Protein 5LY0 (pdb70)

Organism: Triticum turgidum subsp. durum (NCBI:txid4567)

InterPro domains:
  IPR004883 Lateral organ boundaries, LOB [PF03195] (27-124)
  IPR004883 Lateral organ boundaries, LOB [PS50891] (26-127)

Sequence (215 aa):
APCAACKFLRRKCLPGCVFAPYFPPEEPQKFANVHKVFGASNVTKLLNELPPHQREDAVSSLAYEAEARVKDPVYGCVGAISVLQRQVHRLQKELDAAHTELLRYACGPCAACKFLRRKCLPGCVFAPYFPPEEPQKFANVHKVFGASNVTKLLNELPPHQREDAVSSLAYEAEARVKDPVYGCVGAISVLQRQVHRLQKELDAAHTELLRYACG

Foldseek 3Di:
DAFLQCVVVVHDRDPPRLCPVAGHNVRNVLNVLLCVPPNPVNLSVVLVVDDPVCNNVVSVVSSQQSVQCVVPVPCGCVVVVVVVVVVVVVVVVVVVVVVVVVVVVVPD/DFLVCVVVVHDQDVPRVCRVAGHNVCNLQVVLLCVPQNPVNLSVVLVVDDVVCSNVVSVVSSQQSVQCVVPVPQGCVVVVVVVVVVVVVVVVVVVVVVVVVVVVVVD

Structure (mmCIF, N/CA/C/O backbone):
data_5LY0
#
_entry.id   5LY0
#
_cell.length_a   29.345
_cell.length_b   85.206
_cell.length_c   93.334
_cell.angle_alpha   90.00
_cell.angle_beta   90.00
_cell.angle_gamma   90.00
#
_symmetry.space_group_name_H-M   'P 21 21 21'
#
loop_
_entity.id
_entity.type
_entity.pdbx_description
1 polymer 'LOB family transfactor Ramosa2.1'
2 non-polymer 'ZINC ION'
3 water water
#
loop_
_atom_site.group_PDB
_atom_site.id
_atom_site.type_symbol
_atom_site.label_atom_id
_atom_site.label_alt_id
_atom_site.label_comp_id
_atom_site.label_asym_id
_atom_site.label_entity_id
_atom_site.label_seq_id
_atom_site.pdbx_PDB_ins_code
_atom_site.Cartn_x
_atom_site.Cartn_y
_atom_site.Cartn_z
_atom_site.occupancy
_atom_site.B_iso_or_equiv
_atom_site.auth_seq_id
_atom_site.auth_comp_id
_atom_site.auth_asym_id
_atom_site.auth_atom_id
_atom_site.pdbx_PDB_model_num
ATOM 1 N N . ALA A 1 10 ? 11.088 68.242 28.742 1.00 49.90 26 ALA A N 1
ATOM 2 C CA . ALA A 1 10 ? 11.577 66.947 28.286 1.00 47.90 26 ALA A CA 1
ATOM 3 C C . ALA A 1 10 ? 10.478 66.190 27.542 1.00 43.76 26 ALA A C 1
ATOM 4 O O . ALA A 1 10 ? 9.362 66.076 28.042 1.00 38.99 26 ALA A O 1
ATOM 10 N N . PRO A 1 11 ? 10.789 65.652 26.363 1.00 39.25 27 PRO A N 1
ATOM 11 C CA . PRO A 1 11 ? 9.771 64.906 25.621 1.00 37.28 27 PRO A CA 1
ATOM 12 C C . PRO A 1 11 ? 9.533 63.537 26.233 1.00 31.24 27 PRO A C 1
ATOM 13 O O . PRO A 1 11 ? 10.432 62.927 26.815 1.00 30.42 27 PRO A O 1
ATOM 24 N N . CYS A 1 12 ? 8.301 63.053 26.099 1.00 29.44 28 CYS A N 1
ATOM 25 C CA . CYS A 1 12 ? 7.998 61.712 26.562 1.00 26.76 28 CYS A CA 1
ATOM 26 C C . CYS A 1 12 ? 8.712 60.690 25.681 1.00 26.03 28 CYS A C 1
ATOM 27 O O . CYS A 1 12 ? 9.210 60.999 24.594 1.00 25.85 28 CYS A O 1
ATOM 34 N N . ALA A 1 13 ? 8.763 59.448 26.167 1.00 26.26 29 ALA A N 1
ATOM 35 C CA . ALA A 1 13 ? 9.499 58.409 25.455 1.00 26.96 29 ALA A CA 1
ATOM 36 C C . ALA A 1 13 ? 8.920 58.158 24.070 1.00 25.25 29 ALA A C 1
ATOM 37 O O . ALA A 1 13 ? 9.661 57.812 23.143 1.00 26.97 29 ALA A O 1
ATOM 44 N N . ALA A 1 14 ? 7.606 58.324 23.904 1.00 24.90 30 ALA A N 1
ATOM 45 C CA . ALA A 1 14 ? 6.996 58.105 22.598 1.00 22.75 30 ALA A CA 1
ATOM 46 C C . ALA A 1 14 ? 7.464 59.154 21.598 1.00 24.91 30 ALA A C 1
ATOM 47 O O . ALA A 1 14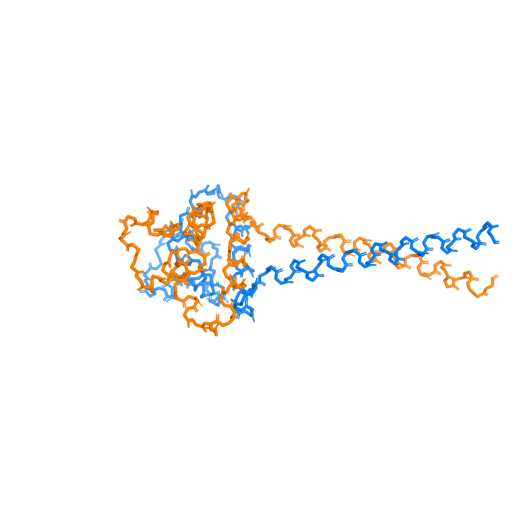 ? 7.857 58.825 20.472 1.00 25.65 30 ALA A O 1
ATOM 54 N N . CYS A 1 15 ? 7.437 60.426 21.998 1.00 24.18 31 CYS A N 1
ATOM 55 C CA . CYS A 1 15 ? 7.823 61.498 21.088 1.00 25.58 31 CYS A CA 1
ATOM 56 C C . CYS A 1 15 ? 9.320 61.476 20.805 1.00 29.22 31 CYS A C 1
ATOM 57 O O . CYS A 1 15 ? 9.749 61.774 19.683 1.00 29.56 31 CYS A O 1
ATOM 64 N N . LYS A 1 16 ? 10.136 61.134 21.804 1.00 27.37 32 LYS A N 1
ATOM 65 C CA . LYS A 1 16 ? 11.566 60.977 21.556 1.00 32.61 32 LYS A CA 1
ATOM 66 C C . LYS A 1 16 ? 11.817 59.881 20.526 1.00 30.77 32 LYS A C 1
ATOM 67 O O . LYS A 1 16 ? 12.618 60.054 19.599 1.00 34.11 32 LYS A O 1
ATOM 86 N N . PHE A 1 17 ? 11.134 58.744 20.670 1.00 31.24 33 PHE A N 1
ATOM 87 C CA . PHE A 1 17 ? 11.292 57.652 19.714 1.00 31.38 33 PHE A CA 1
ATOM 88 C C . PHE A 1 17 ? 10.822 58.071 18.326 1.00 32.02 33 PHE A C 1
ATOM 89 O O . PHE A 1 17 ? 11.524 57.865 17.329 1.00 36.98 33 PHE A O 1
ATOM 106 N N . LEU A 1 18 ? 9.628 58.656 18.242 1.00 32.81 34 LEU A N 1
ATOM 107 C CA . LEU A 1 18 ? 9.080 59.109 16.970 1.00 33.22 34 LEU A CA 1
ATOM 108 C C . LEU A 1 18 ? 9.758 60.373 16.458 1.00 33.49 34 LEU A C 1
ATOM 109 O O . LEU A 1 18 ? 9.425 60.830 15.358 1.00 38.07 34 LEU A O 1
ATOM 125 N N . ARG A 1 19 ? 10.692 60.941 17.223 1.00 33.62 35 ARG A N 1
ATOM 126 C CA . ARG A 1 19 ? 11.441 62.129 16.813 1.00 36.52 35 ARG A CA 1
ATOM 127 C C . ARG A 1 19 ? 10.507 63.284 16.460 1.00 37.29 35 ARG A C 1
ATOM 128 O O . ARG A 1 19 ? 10.691 63.970 15.454 1.00 40.20 35 ARG A O 1
ATOM 149 N N . ARG A 1 20 ? 9.498 63.505 17.298 1.00 34.93 36 ARG A N 1
ATOM 150 C CA . ARG A 1 20 ? 8.570 64.609 17.116 1.00 36.60 36 ARG A CA 1
ATOM 151 C C . ARG A 1 20 ? 8.496 65.431 18.395 1.00 34.12 36 ARG A C 1
ATOM 152 O O . ARG A 1 20 ? 8.934 65.002 19.465 1.00 31.15 36 ARG A O 1
ATOM 173 N N . LYS A 1 21 ? 7.931 66.628 18.262 1.00 33.96 37 LYS A N 1
ATOM 174 C CA . LYS A 1 21 ? 7.820 67.545 19.389 1.00 33.56 37 LYS A CA 1
ATOM 175 C C . LYS A 1 21 ? 6.723 67.078 20.338 1.00 32.00 37 LYS A C 1
ATOM 176 O O . LYS A 1 21 ? 5.580 66.863 19.923 1.00 32.48 37 LYS A O 1
ATOM 195 N N . CYS A 1 22 ? 7.068 66.924 21.615 1.00 30.03 38 CYS A N 1
ATOM 196 C CA . CYS A 1 22 ? 6.103 66.521 22.639 1.00 30.35 38 CYS A CA 1
ATOM 197 C C . CYS A 1 22 ? 5.393 67.779 23.123 1.00 29.78 38 CYS A C 1
ATOM 198 O O . CYS A 1 22 ? 5.945 68.560 23.902 1.00 33.60 38 CYS A O 1
ATOM 205 N N . LEU A 1 23 ? 4.164 67.976 22.659 1.00 31.73 39 LEU A N 1
ATOM 206 C CA . LEU A 1 23 ? 3.420 69.193 22.925 1.00 30.85 39 LEU A CA 1
ATOM 207 C C . LEU A 1 23 ? 2.470 69.010 24.098 1.00 31.21 39 LEU A C 1
ATOM 208 O O . LEU A 1 23 ? 2.110 67.884 24.455 1.00 29.96 39 LEU A O 1
ATOM 224 N N . PRO A 1 24 ? 2.051 70.105 24.729 1.00 33.39 40 PRO A N 1
ATOM 225 C CA . PRO A 1 24 ? 0.993 70.014 25.741 1.00 33.37 40 PRO A CA 1
ATOM 226 C C . PRO A 1 24 ? -0.209 69.245 25.211 1.00 34.14 40 PRO A C 1
ATOM 227 O O . PRO A 1 24 ? -0.686 69.489 24.099 1.00 33.48 40 PRO A O 1
ATOM 238 N N . GLY A 1 25 ? -0.693 68.301 26.012 1.00 34.28 41 GLY A N 1
ATOM 239 C CA . GLY A 1 25 ? -1.790 67.451 25.607 1.00 34.39 41 GLY A CA 1
ATOM 240 C C . GLY A 1 25 ? -1.385 66.177 24.899 1.00 33.46 41 GLY A C 1
ATOM 241 O O . GLY A 1 25 ? -2.267 65.419 24.475 1.00 33.89 41 GLY A O 1
ATOM 245 N N . CYS A 1 26 ? -0.086 65.919 24.748 1.00 32.03 42 CYS A N 1
ATOM 246 C CA . CYS A 1 26 ? 0.377 64.675 24.147 1.00 30.05 42 CYS A CA 1
ATOM 247 C C . CYS A 1 26 ? -0.341 63.482 24.765 1.00 29.15 42 CYS A C 1
ATOM 248 O O . CYS A 1 26 ? -0.407 63.347 25.989 1.00 29.27 42 CYS A O 1
ATOM 255 N N . VAL A 1 27 ? -0.880 62.612 23.905 1.00 30.34 43 VAL A N 1
ATOM 256 C CA . VAL A 1 27 ? -1.659 61.477 24.392 1.00 33.37 43 VAL A CA 1
ATOM 257 C C . VAL A 1 27 ? -0.780 60.417 25.042 1.00 29.27 43 VAL A C 1
ATOM 258 O O . VAL A 1 27 ? -1.273 59.630 25.857 1.00 29.75 43 VAL A O 1
ATOM 271 N N . PHE A 1 28 ? 0.509 60.368 24.703 1.00 27.86 44 PHE A N 1
ATOM 272 C CA . PHE A 1 28 ? 1.404 59.363 25.265 1.00 25.88 44 PHE A CA 1
ATOM 273 C C . PHE A 1 28 ? 2.061 59.807 26.562 1.00 26.46 44 PHE A C 1
ATOM 274 O O . PHE A 1 28 ? 2.409 58.958 27.392 1.00 27.25 44 PHE A O 1
ATOM 291 N N . ALA A 1 29 ? 2.239 61.113 26.752 1.00 27.56 45 ALA A N 1
ATOM 292 C CA . ALA A 1 29 ? 3.120 61.595 27.812 1.00 26.67 45 ALA A CA 1
ATOM 293 C C . ALA A 1 29 ? 2.744 61.095 29.201 1.00 27.62 45 ALA A C 1
ATOM 294 O O . ALA A 1 29 ? 3.661 60.755 29.969 1.00 27.42 45 ALA A O 1
ATOM 301 N N . PRO A 1 30 ? 1.470 61.024 29.595 1.00 27.72 46 PRO A N 1
ATOM 302 C CA . PRO A 1 30 ? 1.162 60.573 30.963 1.00 30.16 46 PRO A CA 1
ATOM 303 C C . PRO A 1 30 ? 1.564 59.137 31.242 1.00 30.80 46 PRO A C 1
ATOM 304 O O . PRO A 1 30 ? 1.631 58.747 32.414 1.00 34.40 46 PRO A O 1
ATOM 315 N N . TYR A 1 31 ? 1.839 58.338 30.210 1.00 28.21 47 TYR A N 1
ATOM 316 C CA . TYR A 1 31 ? 1.980 56.898 30.364 1.00 27.73 47 TYR A CA 1
ATOM 317 C C . TYR A 1 31 ? 3.309 56.346 29.873 1.00 26.76 47 TYR A C 1
ATOM 318 O O . TYR A 1 31 ? 3.635 55.198 30.197 1.00 28.20 47 TYR A O 1
ATOM 336 N N . PHE A 1 32 ? 4.084 57.117 29.116 1.00 27.38 48 PHE A N 1
ATOM 337 C CA . PHE A 1 32 ? 5.374 56.675 28.588 1.00 25.60 48 PHE A CA 1
ATOM 338 C C . PHE A 1 32 ? 6.427 57.689 29.016 1.00 27.99 48 PHE A C 1
ATOM 339 O O . PHE A 1 32 ? 6.856 58.533 28.217 1.00 26.56 48 PHE A O 1
ATOM 356 N N . PRO A 1 33 ? 6.861 57.643 30.273 1.00 29.97 49 PRO A N 1
ATOM 357 C CA . PRO A 1 33 ? 7.814 58.642 30.762 1.00 33.52 49 PRO A CA 1
ATOM 358 C C . PRO A 1 33 ? 9.162 58.489 30.081 1.00 32.03 49 PRO A C 1
ATOM 359 O O . PRO A 1 33 ? 9.501 57.399 29.591 1.00 31.30 49 PRO A O 1
ATOM 370 N N . PRO A 1 34 ? 9.968 59.555 30.030 1.00 32.68 50 PRO A N 1
ATOM 371 C CA . PRO A 1 34 ? 11.269 59.452 29.345 1.00 31.50 50 PRO A CA 1
ATOM 372 C C . PRO A 1 34 ? 12.193 58.410 29.949 1.00 32.86 50 PRO A C 1
ATOM 373 O O . PRO A 1 34 ? 13.068 57.889 29.245 1.00 33.70 50 PRO A O 1
ATOM 384 N N . GLU A 1 35 ? 12.029 58.090 31.234 1.00 35.42 51 GLU A N 1
ATOM 385 C CA . GLU A 1 35 ? 12.928 57.160 31.907 1.00 39.58 51 GLU A CA 1
ATOM 386 C C . GLU A 1 35 ? 12.717 55.711 31.487 1.00 34.27 51 GLU A C 1
ATOM 387 O O . GLU A 1 35 ? 13.496 54.848 31.906 1.00 36.48 51 GLU A O 1
ATOM 399 N N . GLU A 1 36 ? 11.698 55.421 30.682 1.00 30.43 52 GLU A N 1
ATOM 400 C CA . GLU A 1 36 ? 11.358 54.050 30.294 1.00 31.44 52 GLU A CA 1
ATOM 401 C C . GLU A 1 36 ? 11.247 53.953 28.776 1.00 26.70 52 GLU A C 1
ATOM 402 O O . GLU A 1 36 ? 10.197 53.595 28.234 1.00 29.96 52 GLU A O 1
ATOM 414 N N . PRO A 1 37 ? 12.329 54.259 28.054 1.00 29.26 53 PRO A N 1
ATOM 415 C CA . PRO A 1 37 ? 12.241 54.251 26.584 1.00 27.19 53 PRO A CA 1
ATOM 416 C C . PRO A 1 37 ? 11.956 52.880 25.998 1.00 26.87 53 PRO A C 1
ATOM 417 O O . PRO A 1 37 ? 11.233 52.781 24.999 1.00 27.73 53 PRO A O 1
ATOM 428 N N . GLN A 1 38 ? 12.507 51.813 26.584 1.00 27.41 54 GLN A N 1
ATOM 429 C CA . GLN A 1 38 ? 12.297 50.482 26.024 1.00 29.21 54 GLN A CA 1
ATOM 430 C C . GLN A 1 38 ? 10.831 50.079 26.086 1.00 26.43 54 GLN A C 1
ATOM 431 O O . GLN A 1 38 ? 10.361 49.320 25.231 1.00 25.95 54 GLN A O 1
ATOM 445 N N . LYS A 1 39 ? 10.096 50.569 27.086 1.00 27.42 55 LYS A N 1
ATOM 446 C CA . LYS A 1 39 ? 8.672 50.267 27.166 1.00 30.35 55 LYS A CA 1
ATOM 447 C C . LYS A 1 39 ? 7.950 50.709 25.899 1.00 27.67 55 LYS A C 1
ATOM 448 O O . LYS A 1 39 ? 7.166 49.948 25.320 1.00 27.50 55 LYS A O 1
ATOM 467 N N . PHE A 1 40 ? 8.201 51.940 25.448 1.00 26.15 56 PHE A N 1
ATOM 468 C CA . PHE A 1 40 ? 7.550 52.389 24.224 1.00 25.07 56 PHE A CA 1
ATOM 469 C C . PHE A 1 40 ? 8.097 51.656 23.006 1.00 24.61 56 PHE A C 1
ATOM 470 O O . PHE A 1 40 ? 7.333 51.282 22.108 1.00 23.53 56 PHE A O 1
ATOM 487 N N . ALA A 1 41 ? 9.417 51.463 22.942 1.00 23.75 57 ALA A N 1
ATOM 488 C CA . ALA A 1 41 ? 10.004 50.762 21.804 1.00 25.05 57 ALA A CA 1
ATOM 489 C C . ALA A 1 41 ? 9.349 49.401 21.599 1.00 24.34 57 ALA A C 1
ATOM 490 O O . ALA A 1 41 ? 9.043 49.014 20.465 1.00 24.56 57 ALA A O 1
ATOM 497 N N . ASN A 1 42 ? 9.117 48.662 22.686 1.00 23.63 58 ASN A N 1
ATOM 498 C CA . ASN A 1 42 ? 8.492 47.347 22.570 1.00 23.21 58 ASN A CA 1
ATOM 499 C C . ASN A 1 42 ? 7.047 47.467 22.106 1.00 23.64 58 ASN A C 1
ATOM 500 O O . ASN A 1 42 ? 6.609 46.742 21.207 1.00 22.87 58 ASN A O 1
ATOM 511 N N . VAL A 1 43 ? 6.284 48.368 22.726 1.00 22.78 59 VAL A N 1
ATOM 512 C CA . VAL A 1 43 ? 4.880 48.527 22.362 1.00 24.54 59 VAL A CA 1
ATOM 513 C C . VAL A 1 43 ? 4.760 48.979 20.913 1.00 23.41 59 VAL A C 1
ATOM 514 O O . VAL A 1 43 ? 3.868 48.538 20.178 1.00 22.76 59 VAL A O 1
ATOM 527 N N . HIS A 1 44 ? 5.660 49.862 20.477 1.00 22.85 60 HIS A N 1
ATOM 528 C CA . HIS A 1 44 ? 5.642 50.317 19.091 1.00 24.75 60 HIS A CA 1
ATOM 529 C C . HIS A 1 44 ? 5.918 49.166 18.131 1.00 23.37 60 HIS A C 1
ATOM 530 O O . HIS A 1 44 ? 5.255 49.037 17.096 1.00 24.29 60 HIS A O 1
ATOM 544 N N . LYS A 1 45 ? 6.887 48.311 18.466 1.00 22.98 61 LYS A N 1
ATOM 545 C CA . LYS A 1 45 ? 7.238 47.196 17.590 1.00 25.51 61 LYS A CA 1
ATOM 546 C C . LYS A 1 45 ? 6.083 46.213 17.447 1.00 24.29 61 LYS A C 1
ATOM 547 O O . LYS A 1 45 ? 5.810 45.719 16.347 1.00 26.91 61 LYS A O 1
ATOM 5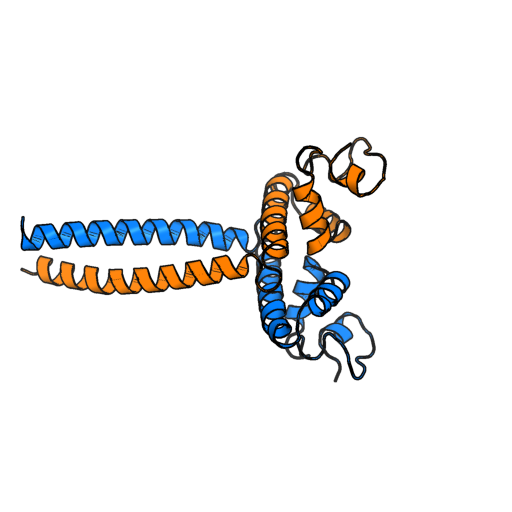66 N N . VAL A 1 46 ? 5.396 45.913 18.544 1.00 24.94 62 VAL A N 1
ATOM 567 C CA . VAL A 1 46 ? 4.391 44.853 18.551 1.00 23.46 62 VAL A CA 1
ATOM 568 C C . VAL A 1 46 ? 3.028 45.372 18.105 1.00 29.19 62 VAL A C 1
ATOM 569 O O . VAL A 1 46 ? 2.378 44.779 17.240 1.00 31.63 62 VAL A O 1
ATOM 582 N N . PHE A 1 47 ? 2.569 46.478 18.688 1.00 25.61 63 PHE A N 1
ATOM 583 C CA . PHE A 1 47 ? 1.232 46.999 18.430 1.00 28.34 63 PHE A CA 1
ATOM 584 C C . PHE A 1 47 ? 1.222 48.188 17.479 1.00 28.47 63 PHE A C 1
ATOM 585 O O . PHE A 1 47 ? 0.287 48.329 16.685 1.00 32.47 63 PHE A O 1
ATOM 602 N N . GLY A 1 48 ? 2.233 49.050 17.543 1.00 31.07 64 GLY A N 1
ATOM 603 C CA . GLY A 1 48 ? 2.274 50.231 16.703 1.00 32.21 64 GLY A CA 1
ATOM 604 C C . GLY A 1 48 ? 1.665 51.443 17.380 1.00 32.47 64 GLY A C 1
ATOM 605 O O . GLY A 1 48 ? 0.672 51.328 18.105 1.00 30.38 64 GLY A O 1
ATOM 609 N N . ALA A 1 49 ? 2.250 52.619 17.139 1.00 34.36 65 ALA A N 1
ATOM 610 C CA . ALA A 1 49 ? 1.794 53.828 17.819 1.00 34.80 65 ALA A CA 1
ATOM 611 C C . ALA A 1 49 ? 0.343 54.147 17.479 1.00 33.36 65 ALA A C 1
ATOM 612 O O . ALA A 1 49 ? -0.428 54.571 18.349 1.00 35.36 65 ALA A O 1
ATOM 619 N N . SER A 1 50 ? -0.049 53.951 16.219 1.00 34.92 66 SER A N 1
ATOM 620 C CA . SER A 1 50 ? -1.408 54.290 15.808 1.00 38.48 66 SER A CA 1
ATOM 621 C C . SER A 1 50 ? -2.435 53.438 16.543 1.00 36.39 66 SER A C 1
ATOM 622 O O . SER A 1 50 ? -3.478 53.945 16.975 1.00 36.88 66 SER A O 1
ATOM 630 N N . ASN A 1 51 ? -2.160 52.140 16.695 1.00 35.06 67 ASN A N 1
ATOM 631 C CA . ASN A 1 51 ? -3.089 51.269 17.407 1.00 36.19 67 ASN A CA 1
ATOM 632 C C . ASN A 1 51 ? -3.187 51.648 18.879 1.00 33.10 67 ASN A C 1
ATOM 633 O O . ASN A 1 51 ? -4.271 51.588 19.471 1.00 34.67 67 ASN A O 1
ATOM 644 N N . VAL A 1 52 ? -2.068 52.040 19.488 1.00 31.15 68 VAL A N 1
ATOM 645 C CA . VAL A 1 52 ? -2.091 52.428 20.894 1.00 29.39 68 VAL A CA 1
ATOM 646 C C . VAL A 1 52 ? -2.811 53.758 21.068 1.00 30.43 68 VAL A C 1
ATOM 647 O O . VAL A 1 52 ? -3.562 53.952 22.033 1.00 29.49 68 VAL A O 1
ATOM 660 N N . THR A 1 53 ? -2.593 54.698 20.148 1.00 30.15 69 THR A N 1
ATOM 661 C CA . THR A 1 53 ? -3.308 55.966 20.211 1.00 36.94 69 THR A CA 1
ATOM 662 C C . THR A 1 53 ? -4.812 55.733 20.213 1.00 36.29 69 THR A C 1
ATOM 663 O O . THR A 1 53 ? -5.544 56.330 21.010 1.00 38.58 69 THR A O 1
ATOM 674 N N . LYS A 1 54 ? -5.293 54.856 19.328 1.00 39.37 70 LYS A N 1
ATOM 675 C CA . LYS A 1 54 ? -6.733 54.661 19.209 1.00 43.31 70 LYS A CA 1
ATOM 676 C C . LYS A 1 54 ? -7.289 53.874 20.392 1.00 40.39 70 LYS A C 1
ATOM 677 O O . LYS A 1 54 ? -8.366 54.198 20.903 1.00 42.82 70 LYS A O 1
ATOM 696 N N . LEU A 1 55 ? -6.578 52.836 20.842 1.00 42.96 71 LEU A N 1
ATOM 697 C CA . LEU A 1 55 ? -7.038 52.100 22.017 1.00 45.29 71 LEU A CA 1
ATOM 698 C C . LEU A 1 55 ? -7.118 53.013 23.233 1.00 42.00 71 LEU A C 1
ATOM 699 O O . LEU A 1 55 ? -8.098 52.970 23.987 1.00 43.59 71 LEU A O 1
ATOM 715 N N . LEU A 1 56 ? -6.103 53.855 23.439 1.00 37.64 72 LEU A N 1
ATOM 716 C CA . LEU A 1 56 ? -6.136 54.773 24.572 1.00 36.15 72 LEU A CA 1
ATOM 717 C C . LEU A 1 56 ? -7.350 55.689 24.518 1.00 40.60 72 LEU A C 1
ATOM 718 O O . LEU A 1 56 ? -7.865 56.098 25.564 1.00 41.58 72 LEU A O 1
ATOM 734 N N . ASN A 1 57 ? -7.824 56.021 23.319 1.00 42.03 73 ASN A N 1
ATOM 735 C CA . ASN A 1 57 ? -9.009 56.856 23.179 1.00 49.27 73 ASN A CA 1
ATOM 736 C C . ASN A 1 57 ? -10.301 56.048 23.178 1.00 50.91 73 ASN A C 1
ATOM 737 O O . ASN A 1 57 ? -11.381 56.636 23.301 1.00 53.40 73 ASN A O 1
ATOM 748 N N . GLU A 1 58 ? -10.218 54.722 23.038 1.00 49.04 74 GLU A N 1
ATOM 749 C CA . GLU A 1 58 ? -11.355 53.854 23.324 1.00 56.23 74 GLU A CA 1
ATOM 750 C C . GLU A 1 58 ? -11.626 53.730 24.816 1.00 47.24 74 GLU A C 1
ATOM 751 O O . GLU A 1 58 ? -12.700 53.246 25.193 1.00 48.08 74 GLU A O 1
ATOM 763 N N . LEU A 1 59 ? -10.685 54.148 25.668 1.00 42.47 75 LEU A N 1
ATOM 764 C CA . LEU A 1 59 ? -10.761 53.875 27.090 1.00 40.58 75 LEU A CA 1
ATOM 765 C C . LEU A 1 59 ? -11.007 55.149 27.889 1.00 40.12 75 LEU A C 1
ATOM 766 O O . LEU A 1 59 ? -10.608 56.241 27.473 1.00 41.00 75 LEU A O 1
ATOM 782 N N . PRO A 1 60 ? -11.649 55.038 29.055 1.00 41.80 76 PRO A N 1
ATOM 783 C CA . PRO A 1 60 ? -11.752 56.193 29.936 1.00 41.22 76 PRO A CA 1
ATOM 784 C C . PRO A 1 60 ? -10.407 56.499 30.569 1.00 37.01 76 PRO A C 1
ATOM 785 O O . PRO A 1 60 ? -9.553 55.606 30.703 1.00 33.25 76 PRO A O 1
ATOM 796 N N . PRO A 1 61 ? -10.167 57.749 30.969 1.00 39.71 77 PRO A N 1
ATOM 797 C CA . PRO A 1 61 ? -8.864 58.089 31.567 1.00 36.26 77 PRO A CA 1
ATOM 798 C C . PRO A 1 61 ? -8.412 57.145 32.672 1.00 35.62 77 PRO A C 1
ATOM 799 O O . PRO A 1 61 ? -7.225 56.803 32.731 1.00 34.71 77 PRO A O 1
ATOM 810 N N . HIS A 1 62 ? -9.320 56.705 33.545 1.00 37.96 78 HIS A N 1
ATOM 811 C CA . HIS A 1 62 ? -8.911 55.950 34.725 1.00 38.01 78 HIS A CA 1
ATOM 812 C C . HIS A 1 62 ? -8.498 54.515 34.414 1.00 34.88 78 HIS A C 1
ATOM 813 O O . HIS A 1 62 ? -8.082 53.805 35.336 1.00 37.53 78 HIS A O 1
ATOM 827 N N . GLN A 1 63 ? -8.588 54.072 33.159 1.00 35.50 79 GLN A N 1
ATOM 828 C CA . GLN A 1 63 ? -8.121 52.748 32.768 1.00 32.21 79 GLN A CA 1
ATOM 829 C C . GLN A 1 63 ? -6.895 52.779 31.867 1.00 30.03 79 GLN A C 1
ATOM 830 O O . GLN A 1 63 ? -6.352 51.713 31.552 1.00 28.07 79 GLN A O 1
ATOM 844 N N . ARG A 1 64 ? -6.442 53.963 31.451 1.00 30.68 80 ARG A N 1
ATOM 845 C CA . ARG A 1 64 ? -5.356 54.039 30.480 1.00 32.55 80 ARG A CA 1
ATOM 846 C C . ARG A 1 64 ? -4.034 53.570 31.076 1.00 28.28 80 ARG A C 1
ATOM 847 O O . ARG A 1 64 ? -3.242 52.906 30.397 1.00 28.92 80 ARG A O 1
ATOM 868 N N . GLU A 1 65 ? -3.776 53.901 32.343 1.00 31.13 81 GLU A N 1
ATOM 869 C CA . GLU A 1 65 ? -2.539 53.459 32.977 1.00 30.15 81 GLU A CA 1
ATOM 870 C C . GLU A 1 65 ? -2.465 51.937 33.032 1.00 29.51 81 GLU A C 1
ATOM 871 O O . GLU A 1 65 ? -1.422 51.347 32.727 1.00 27.59 81 GLU A O 1
ATOM 883 N N . ASP A 1 66 ? -3.565 51.281 33.413 1.00 30.76 82 ASP A N 1
ATOM 884 C CA . ASP A 1 66 ? -3.580 49.821 33.440 1.00 32.79 82 ASP A CA 1
ATOM 885 C C . ASP A 1 66 ? -3.455 49.240 32.037 1.00 29.14 82 ASP A C 1
ATOM 886 O O . ASP A 1 66 ? -2.793 48.215 31.840 1.00 28.78 82 ASP A O 1
ATOM 895 N N . ALA A 1 67 ? -4.085 49.879 31.048 1.00 27.83 83 ALA A N 1
ATOM 896 C CA . ALA A 1 67 ? -3.988 49.389 29.677 1.00 26.93 83 ALA A CA 1
ATOM 897 C C . ALA A 1 67 ? -2.551 49.432 29.177 1.00 24.86 83 ALA A C 1
ATOM 898 O O . ALA A 1 67 ? -2.070 48.474 28.560 1.00 25.73 83 ALA A O 1
ATOM 905 N N . VAL A 1 68 ? -1.846 50.534 29.436 1.00 26.09 84 VAL A N 1
ATOM 906 C CA . VAL A 1 68 ? -0.456 50.644 28.999 1.00 24.67 84 VAL A CA 1
ATOM 907 C C . VAL A 1 68 ? 0.409 49.616 29.717 1.00 24.94 84 VAL A C 1
ATOM 908 O O . VAL A 1 68 ? 1.278 48.980 29.108 1.00 24.14 84 VAL A O 1
ATOM 921 N N . SER A 1 69 ? 0.190 49.440 31.023 1.00 27.37 85 SER A N 1
ATOM 922 C CA . SER A 1 69 ? 0.921 48.417 31.764 1.00 28.47 85 SER A CA 1
ATOM 923 C C . SER A 1 69 ? 0.740 47.047 31.126 1.00 26.16 85 SER A C 1
ATOM 924 O O . SER A 1 69 ? 1.704 46.285 30.986 1.00 27.20 85 SER A O 1
ATOM 932 N N . SER A 1 70 ? -0.490 46.720 30.725 1.00 25.98 86 SER A N 1
ATOM 933 C CA . SER A 1 70 ? -0.752 45.425 30.108 1.00 25.98 86 SER A CA 1
ATOM 934 C C . SER A 1 70 ? -0.107 45.333 28.731 1.00 24.18 86 SER A C 1
ATOM 935 O O . SER A 1 70 ? 0.525 44.324 28.396 1.00 24.61 86 SER A O 1
ATOM 943 N N . LEU A 1 71 ? -0.258 46.378 27.912 1.00 23.00 87 LEU A N 1
ATOM 944 C CA . LEU A 1 71 ? 0.395 46.394 26.606 1.00 23.39 87 LEU A CA 1
ATOM 945 C C . LEU A 1 71 ? 1.902 46.238 26.743 1.00 22.03 87 LEU A C 1
ATOM 946 O O . LEU A 1 71 ? 2.533 45.512 25.964 1.00 24.23 87 LEU A O 1
ATOM 962 N N . ALA A 1 72 ? 2.501 46.915 27.723 1.00 20.78 88 ALA A N 1
ATOM 963 C CA . ALA A 1 72 ? 3.947 46.845 27.892 1.00 23.45 88 ALA A CA 1
ATOM 964 C C . ALA A 1 72 ? 4.381 45.431 28.251 1.00 21.55 88 ALA A C 1
ATOM 965 O O . ALA A 1 72 ? 5.350 44.903 27.693 1.00 21.70 88 ALA A O 1
ATOM 972 N N . TYR A 1 73 ? 3.675 44.800 29.192 1.00 23.44 89 TYR A N 1
ATOM 973 C CA . TYR A 1 73 ? 4.004 43.427 29.549 1.00 24.76 89 TYR A CA 1
ATOM 974 C C . TYR A 1 73 ? 3.856 42.508 28.347 1.00 23.94 89 TYR A C 1
ATOM 975 O O . TYR A 1 73 ? 4.712 41.650 28.098 1.00 23.90 89 TYR A O 1
ATOM 993 N N . GLU A 1 74 ? 2.775 42.679 27.584 1.00 22.87 90 GLU A N 1
ATOM 994 C CA . GLU A 1 74 ? 2.524 41.816 26.437 1.00 24.12 90 GLU A CA 1
ATOM 995 C C . GLU A 1 74 ? 3.582 42.014 25.358 1.00 21.72 90 GLU A C 1
ATOM 996 O O . GLU A 1 74 ? 4.035 41.045 24.737 1.00 23.44 90 GLU A O 1
ATOM 1008 N N . ALA A 1 75 ? 3.992 43.263 25.123 1.00 21.54 91 ALA A N 1
ATOM 1009 C CA . ALA A 1 75 ? 5.004 43.535 24.110 1.00 21.79 91 ALA A CA 1
ATOM 1010 C C . ALA A 1 75 ? 6.373 43.022 24.539 1.00 22.58 91 ALA A C 1
ATOM 1011 O O . ALA A 1 75 ? 7.109 42.447 23.727 1.00 22.82 91 ALA A O 1
ATOM 1018 N N . GLU A 1 76 ? 6.739 43.225 25.807 1.00 23.62 92 GLU A N 1
ATOM 1019 C CA . GLU A 1 76 ? 8.017 42.712 26.292 1.00 25.07 92 GLU A CA 1
ATOM 1020 C C . GLU A 1 76 ? 8.058 41.192 26.208 1.00 24.91 92 GLU A C 1
ATOM 1021 O O . GLU A 1 76 ? 9.097 40.607 25.885 1.00 25.79 92 GLU A O 1
ATOM 1033 N N . ALA A 1 77 ? 6.932 40.534 26.496 1.00 23.71 93 ALA A N 1
ATOM 1034 C CA . ALA A 1 77 ? 6.877 39.081 26.387 1.00 25.27 93 ALA A CA 1
ATOM 1035 C C . ALA A 1 77 ? 7.097 38.620 24.952 1.00 26.57 93 ALA A C 1
ATOM 1036 O O . ALA A 1 77 ? 7.693 37.559 24.723 1.00 27.05 93 ALA A O 1
ATOM 1043 N N . ARG A 1 78 ? 6.621 39.393 23.974 1.00 24.63 94 ARG A N 1
ATOM 1044 C CA . ARG A 1 78 ? 6.775 39.002 22.578 1.00 28.31 94 ARG A CA 1
ATOM 1045 C C . ARG A 1 78 ? 8.176 39.307 22.057 1.00 27.46 94 ARG A C 1
ATOM 1046 O O . ARG A 1 78 ? 8.644 38.645 21.123 1.00 30.07 94 ARG A O 1
ATOM 1067 N N . VAL A 1 79 ? 8.859 40.292 22.646 1.00 28.33 95 VAL A N 1
ATOM 1068 C CA . VAL A 1 79 ? 10.273 40.498 22.351 1.00 28.56 95 VAL A CA 1
ATOM 1069 C C . VAL A 1 79 ? 11.097 39.335 22.888 1.00 29.17 95 VAL A C 1
ATOM 1070 O O . VAL A 1 79 ? 12.032 38.860 22.232 1.00 31.24 95 VAL A O 1
ATOM 1083 N N . LYS A 1 80 ? 10.768 38.861 24.092 1.00 27.78 96 LYS A N 1
ATOM 1084 C CA . LYS A 1 80 ? 11.503 37.747 24.680 1.00 33.39 96 LYS A CA 1
ATOM 1085 C C . LYS A 1 80 ? 11.166 36.433 23.985 1.00 29.58 96 LYS A C 1
ATOM 1086 O O . LYS A 1 80 ? 12.046 35.585 23.792 1.00 33.55 96 LYS A O 1
ATOM 1105 N N . ASP A 1 81 ? 9.900 36.245 23.607 1.00 29.97 97 ASP A N 1
ATOM 1106 C CA . ASP A 1 81 ? 9.430 35.019 22.960 1.00 32.09 97 ASP A CA 1
ATOM 1107 C C . ASP A 1 81 ? 8.673 35.413 21.699 1.00 28.62 97 ASP A C 1
ATOM 1108 O O . ASP A 1 81 ? 7.442 35.561 21.719 1.00 27.30 97 ASP A O 1
ATOM 1117 N N . PRO A 1 82 ? 9.377 35.593 20.578 1.00 33.25 98 PRO A N 1
ATOM 1118 C CA . PRO A 1 82 ? 8.706 36.070 19.357 1.00 33.65 98 PRO A CA 1
ATOM 1119 C C . PRO A 1 82 ? 7.639 35.131 18.816 1.00 32.64 98 PRO A C 1
ATOM 1120 O O . PRO A 1 82 ? 6.806 35.572 18.015 1.00 33.10 98 PRO A O 1
ATOM 1131 N N . VAL A 1 83 ? 7.629 33.860 19.216 1.00 33.03 99 VAL A N 1
ATOM 1132 C CA . VAL A 1 83 ? 6.650 32.912 18.693 1.00 31.92 99 VAL A CA 1
ATOM 1133 C C . VAL A 1 83 ? 5.387 32.952 19.544 1.00 29.76 99 VAL A C 1
ATOM 1134 O O . VAL A 1 83 ? 4.298 33.248 19.041 1.00 31.66 99 VAL A O 1
ATOM 1147 N N . TYR A 1 84 ? 5.521 32.658 20.837 1.00 28.93 100 TYR A N 1
ATOM 1148 C CA . TYR A 1 84 ? 4.361 32.473 21.698 1.00 27.51 100 TYR A CA 1
ATOM 1149 C C . TYR A 1 84 ? 4.007 33.704 22.524 1.00 25.23 100 TYR A C 1
ATOM 1150 O O . TYR A 1 84 ? 2.858 33.821 22.964 1.00 27.18 100 TYR A O 1
ATOM 1168 N N . GLY A 1 85 ? 4.949 34.617 22.740 1.00 31.32 101 GLY A N 1
ATOM 1169 C CA . GLY A 1 85 ? 4.649 35.791 23.540 1.00 28.39 101 GLY A CA 1
ATOM 1170 C C . GLY A 1 85 ? 4.171 35.393 24.921 1.00 27.23 101 GLY A C 1
ATOM 1171 O O . GLY A 1 85 ? 4.641 34.416 25.515 1.00 26.59 101 GLY A O 1
ATOM 1175 N N . CYS A 1 86 ? 3.208 36.148 25.443 1.00 25.98 102 CYS A N 1
ATOM 1176 C CA . CYS A 1 86 ? 2.700 35.876 26.778 1.00 30.61 102 CYS A CA 1
ATOM 1177 C C . CYS A 1 86 ? 1.781 34.661 26.824 1.00 29.15 102 CYS A C 1
ATOM 1178 O O . CYS A 1 86 ? 1.379 34.251 27.919 1.00 31.28 102 CYS A O 1
ATOM 1186 N N . VAL A 1 87 ? 1.447 34.071 25.672 1.00 32.66 103 VAL A N 1
ATOM 1187 C CA . VAL A 1 87 ? 0.691 32.823 25.680 1.00 34.31 103 VAL A CA 1
ATOM 1188 C C . VAL A 1 87 ? 1.556 31.697 26.227 1.00 32.03 103 VAL A C 1
ATOM 1189 O O . VAL A 1 87 ? 1.042 30.733 26.809 1.00 31.78 103 VAL A O 1
ATOM 1202 N N . GLY A 1 88 ? 2.876 31.794 26.055 1.00 31.30 104 GLY A N 1
ATOM 1203 C CA . GLY A 1 88 ? 3.765 30.839 26.693 1.00 30.82 104 GLY A CA 1
ATOM 1204 C C . GLY A 1 88 ? 3.657 30.879 28.205 1.00 29.65 104 GLY A C 1
ATOM 1205 O O . GLY A 1 88 ? 3.697 29.840 28.870 1.00 29.78 104 GLY A O 1
ATOM 1209 N N . ALA A 1 89 ? 3.511 32.080 28.770 1.00 27.05 105 ALA A N 1
ATOM 1210 C CA . ALA A 1 89 ? 3.308 32.204 30.208 1.00 26.61 105 ALA A CA 1
ATOM 1211 C C . ALA A 1 89 ? 2.008 31.536 30.634 1.00 26.53 105 ALA A C 1
ATOM 1212 O O . ALA A 1 89 ? 1.961 30.847 31.660 1.00 27.28 105 ALA A O 1
ATOM 1219 N N . ILE A 1 90 ? 0.939 31.732 29.857 1.00 27.52 106 ILE A N 1
ATOM 1220 C CA . ILE A 1 90 ? -0.340 31.100 30.165 1.00 29.12 106 ILE A CA 1
ATOM 1221 C C . ILE A 1 90 ? -0.201 29.583 30.139 1.00 28.94 106 ILE A C 1
ATOM 1222 O O . ILE A 1 90 ? -0.703 28.884 31.028 1.00 30.23 106 ILE A O 1
ATOM 1238 N N . SER A 1 91 ? 0.476 29.048 29.120 1.00 30.66 107 SER A N 1
ATOM 1239 C CA . SER A 1 91 ? 0.677 27.605 29.042 1.00 32.02 107 SER A CA 1
ATOM 1240 C C . SER A 1 91 ? 1.412 27.086 30.272 1.00 29.24 107 SER A C 1
ATOM 1241 O O . SER A 1 91 ? 1.035 26.055 30.842 1.00 31.03 107 SER A O 1
ATOM 1249 N N . VAL A 1 92 ? 2.467 27.788 30.696 1.00 28.35 108 VAL A N 1
ATOM 1250 C CA . VAL A 1 92 ? 3.218 27.366 31.874 1.00 28.64 108 VAL A CA 1
ATOM 1251 C C . VAL A 1 92 ? 2.337 27.432 33.115 1.00 27.09 108 VAL A C 1
ATOM 1252 O O . VAL A 1 92 ? 2.343 26.521 33.951 1.00 28.50 108 VAL A O 1
ATOM 1265 N N . LEU A 1 93 ? 1.567 28.512 33.256 1.00 27.30 109 LEU A N 1
ATOM 1266 C CA . LEU A 1 93 ? 0.736 28.680 34.443 1.00 26.88 109 LEU A CA 1
ATOM 1267 C C . LEU A 1 93 ? -0.404 27.670 34.472 1.00 29.19 109 LEU A C 1
ATOM 1268 O O . LEU A 1 93 ? -0.786 27.189 35.546 1.00 30.08 109 LEU A O 1
ATOM 1284 N N . GLN A 1 94 ? -0.965 27.336 33.308 1.00 30.54 110 GLN A N 1
ATOM 1285 C CA . GLN A 1 94 ? -1.988 26.298 33.251 1.00 32.21 110 GLN A CA 1
ATOM 1286 C C . GLN A 1 94 ? -1.446 24.982 33.791 1.00 30.88 110 GLN A C 1
ATOM 1287 O O . GLN A 1 94 ? -2.099 24.308 34.597 1.00 33.23 110 GLN A O 1
ATOM 1301 N N . ARG A 1 95 ? -0.242 24.604 33.360 1.00 31.79 111 ARG A N 1
ATOM 1302 C CA . ARG A 1 95 ? 0.357 23.361 33.831 1.00 31.24 111 ARG A CA 1
ATOM 1303 C C . ARG A 1 95 ? 0.622 23.412 35.330 1.00 30.44 111 ARG A C 1
ATOM 1304 O O . ARG A 1 95 ? 0.385 22.431 36.045 1.00 28.71 111 ARG A O 1
ATOM 1325 N N . GLN A 1 96 ? 1.109 24.549 35.828 1.00 29.08 112 GLN A N 1
ATOM 1326 C CA . GLN A 1 96 ? 1.514 24.626 37.228 1.00 32.28 112 GLN A CA 1
ATOM 1327 C C . GLN A 1 96 ? 0.308 24.603 38.160 1.00 27.84 112 GLN A C 1
ATOM 1328 O O . GLN A 1 96 ? 0.347 23.959 39.216 1.00 28.52 112 GLN A O 1
ATOM 1342 N N . VAL A 1 97 ? -0.770 25.304 37.800 1.00 27.93 113 VAL A N 1
ATOM 1343 C CA . VAL A 1 97 ? -1.974 25.283 38.630 1.00 28.15 113 VAL A CA 1
ATOM 1344 C C . VAL A 1 97 ? -2.520 23.863 38.721 1.00 28.98 113 VAL A C 1
ATOM 1345 O O . VAL A 1 97 ? -2.843 23.368 39.807 1.00 30.25 113 VAL A O 1
ATOM 1358 N N . HIS A 1 98 ? -2.635 23.189 37.575 1.00 28.78 114 HIS A N 1
ATOM 1359 C CA . HIS A 1 98 ? -3.110 21.808 37.569 1.00 29.34 114 HIS A CA 1
ATOM 1360 C C . HIS A 1 98 ? -2.233 20.926 38.447 1.00 29.18 114 HIS A C 1
ATOM 1361 O O . HIS A 1 98 ? -2.737 20.095 39.210 1.00 28.37 114 HIS A O 1
ATOM 1375 N N . ARG A 1 99 ? -0.915 21.106 38.360 1.00 29.08 115 ARG A N 1
ATOM 1376 C CA . ARG A 1 99 ? 0.012 20.281 39.127 1.00 31.81 115 ARG A CA 1
ATOM 1377 C C . ARG A 1 99 ? -0.112 20.554 40.623 1.00 28.23 115 ARG A C 1
ATOM 1378 O O . ARG A 1 99 ? -0.158 19.621 41.434 1.00 27.51 115 ARG A O 1
ATOM 1399 N N . LE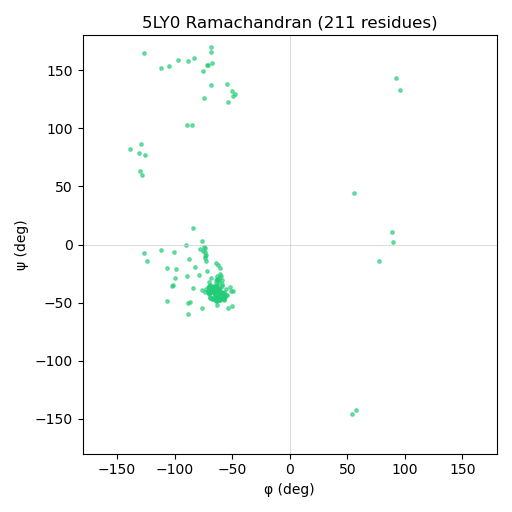U A 1 100 ? -0.156 21.830 41.010 1.00 26.68 116 LEU A N 1
ATOM 1400 C CA . LEU A 1 100 ? -0.279 22.169 42.424 1.00 28.53 116 LEU A CA 1
ATOM 1401 C C . LEU A 1 100 ? -1.602 21.672 42.996 1.00 27.87 116 LEU A C 1
ATOM 1402 O O . LEU A 1 100 ? -1.657 21.195 44.136 1.00 30.69 116 LEU A O 1
ATOM 1418 N N . GLN A 1 101 ? -2.682 21.779 42.219 1.00 30.64 117 GLN A N 1
ATOM 1419 C CA . GLN A 1 101 ? -3.979 21.298 42.685 1.00 30.48 117 GLN A CA 1
ATOM 1420 C C . GLN A 1 101 ? -3.949 19.791 42.903 1.00 30.18 117 GLN A C 1
ATOM 1421 O O . GLN A 1 101 ? -4.481 19.283 43.897 1.00 31.96 117 GLN A O 1
ATOM 1435 N N . LYS A 1 102 ? -3.331 19.061 41.975 1.00 29.89 118 LYS A N 1
ATOM 1436 C CA . LYS A 1 102 ? -3.170 17.619 42.122 1.00 30.39 118 LYS A CA 1
ATOM 1437 C C . LYS A 1 102 ? -2.362 17.288 43.370 1.00 29.40 118 LYS A C 1
ATOM 1438 O O . LYS A 1 102 ? -2.739 16.417 44.164 1.00 29.09 118 LYS A O 1
ATOM 1457 N N . GLU A 1 103 ? -1.245 17.990 43.559 1.00 29.59 119 GLU A N 1
ATOM 1458 C CA . GLU A 1 103 ? -0.389 17.760 44.716 1.00 33.38 119 GLU A CA 1
ATOM 1459 C C . GLU A 1 103 ? -1.124 18.060 46.018 1.00 30.35 119 GLU A C 1
ATOM 1460 O O . GLU A 1 103 ? -0.969 17.340 47.012 1.00 29.92 119 GLU A O 1
ATOM 1472 N N . LEU A 1 104 ? -1.931 19.123 46.030 1.00 32.04 120 LEU A N 1
ATOM 1473 C CA . LEU A 1 104 ? -2.666 19.487 47.237 1.00 33.49 120 LEU A CA 1
ATOM 1474 C C . LEU A 1 104 ? -3.763 18.475 47.543 1.00 31.83 120 LEU A C 1
ATOM 1475 O O . LEU A 1 104 ? -3.971 18.107 48.705 1.00 33.40 120 LEU A O 1
ATOM 1491 N N . ASP A 1 105 ? -4.480 18.016 46.516 1.00 34.62 121 ASP A N 1
ATOM 1492 C CA . ASP A 1 105 ? -5.491 16.986 46.729 1.00 35.51 121 ASP A CA 1
ATOM 1493 C C . ASP A 1 105 ? -4.865 15.715 47.288 1.00 33.25 121 ASP A C 1
ATOM 1494 O O . ASP A 1 105 ? -5.417 15.089 48.201 1.00 32.82 121 ASP A O 1
ATOM 1503 N N . ALA A 1 106 ? -3.708 15.318 46.754 1.00 31.86 122 ALA A N 1
ATOM 1504 C CA . ALA A 1 106 ? -3.031 14.127 47.255 1.00 32.92 122 ALA A CA 1
ATOM 1505 C C . ALA A 1 106 ? -2.601 14.309 48.705 1.00 31.28 122 ALA A C 1
ATOM 1506 O O . ALA A 1 106 ? -2.676 13.370 49.506 1.00 33.24 122 ALA A O 1
ATOM 1513 N N . ALA A 1 107 ? -2.143 15.511 49.061 1.00 32.56 123 ALA A N 1
ATOM 1514 C CA . ALA A 1 107 ? -1.726 15.765 50.436 1.00 31.98 123 ALA A CA 1
ATOM 1515 C C . ALA A 1 107 ? -2.907 15.689 51.396 1.00 33.78 123 ALA A C 1
ATOM 1516 O O . ALA A 1 107 ? -2.788 15.127 52.490 1.00 33.91 123 ALA A O 1
ATOM 1523 N N . HIS A 1 108 ? -4.055 16.248 51.007 1.00 34.01 124 HIS A N 1
ATOM 1524 C CA . HIS A 1 108 ? -5.239 16.162 51.857 1.00 36.28 124 HIS A CA 1
ATOM 1525 C C . HIS A 1 108 ? -5.692 14.716 52.019 1.00 35.37 124 HIS A C 1
ATOM 1526 O O . HIS A 1 108 ? -6.140 14.312 53.099 1.00 35.79 124 HIS A O 1
ATOM 1540 N N . THR A 1 109 ? -5.576 13.919 50.954 1.00 33.74 125 THR A N 1
ATOM 1541 C CA . THR A 1 109 ? -5.895 12.499 51.051 1.00 34.62 125 THR A CA 1
ATOM 1542 C C . THR A 1 109 ? -4.955 11.795 52.021 1.00 34.19 125 THR A C 1
ATOM 1543 O O . THR A 1 109 ? -5.389 10.975 52.837 1.00 35.40 125 THR A O 1
ATOM 1554 N N . GLU A 1 110 ? -3.658 12.101 51.942 1.00 33.64 126 GLU A N 1
ATOM 1555 C CA . GLU A 1 110 ? -2.689 11.489 52.846 1.00 36.88 126 GLU A CA 1
ATOM 1556 C C . GLU A 1 110 ? -2.947 11.907 54.289 1.00 35.46 126 GLU A C 1
ATOM 1557 O O . GLU A 1 110 ? -2.833 11.091 55.211 1.00 36.64 126 GLU A O 1
ATOM 1569 N N . LEU A 1 111 ? -3.300 13.176 54.504 1.00 35.63 127 LEU A N 1
ATOM 1570 C CA . LEU A 1 111 ? -3.589 13.643 55.857 1.00 38.23 127 LEU A CA 1
ATOM 1571 C C . LEU A 1 111 ? -4.768 12.894 56.463 1.00 39.68 127 LEU A C 1
ATOM 1572 O O . LEU A 1 111 ? -4.744 12.536 57.647 1.00 40.17 127 LEU A O 1
ATOM 1588 N N . LEU A 1 112 ? -5.815 12.652 55.672 1.00 45.49 128 LEU A N 1
ATOM 1589 C CA . LEU A 1 112 ? -6.980 11.945 56.195 1.00 51.54 128 LEU A CA 1
ATOM 1590 C C . LEU A 1 112 ? -6.628 10.518 56.592 1.00 49.80 128 LEU A C 1
ATOM 1591 O O . LEU A 1 112 ? -7.119 10.008 57.606 1.00 51.15 128 LEU A O 1
ATOM 1607 N N . ARG A 1 113 ? -5.785 9.853 55.803 1.00 44.13 129 ARG A N 1
ATOM 1608 C CA . ARG A 1 113 ? -5.382 8.496 56.145 1.00 40.24 129 ARG A CA 1
ATOM 1609 C C . ARG A 1 113 ? -4.597 8.466 57.449 1.00 41.09 129 ARG A C 1
ATOM 1610 O O . ARG A 1 113 ? -4.691 7.494 58.207 1.00 42.23 129 ARG A O 1
ATOM 1631 N N . TYR A 1 114 ? -3.823 9.516 57.732 1.00 42.61 130 TYR A N 1
ATOM 1632 C CA . TYR A 1 114 ? -3.117 9.585 59.008 1.00 44.30 130 TYR A CA 1
ATOM 1633 C C . TYR A 1 114 ? -4.095 9.675 60.172 1.00 48.20 130 TYR A C 1
ATOM 1634 O O . TYR A 1 114 ? -3.853 9.106 61.243 1.00 49.60 130 TYR A O 1
ATOM 1652 N N . ALA A 1 115 ? -5.210 10.384 59.981 1.00 47.30 131 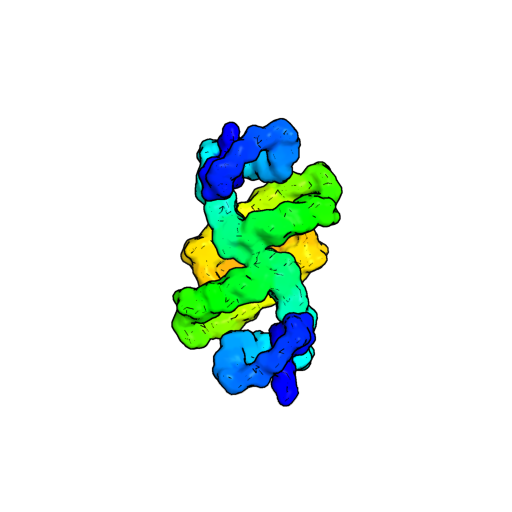ALA A N 1
ATOM 1653 C CA . ALA A 1 115 ? -6.174 10.556 61.062 1.00 49.68 131 ALA A CA 1
ATOM 1654 C C . ALA A 1 115 ? -7.131 9.373 61.160 1.00 47.30 131 ALA A C 1
ATOM 1655 O O . ALA A 1 115 ? -7.503 8.964 62.265 1.00 49.29 131 ALA A O 1
ATOM 1662 N N . CYS A 1 116 ? -7.529 8.807 60.023 1.00 47.59 132 CYS A N 1
ATOM 1663 C CA . CYS A 1 116 ? -8.536 7.754 59.979 1.00 49.03 132 CYS A CA 1
ATOM 1664 C C . CYS A 1 116 ? -7.950 6.382 59.687 1.00 55.68 132 CYS A C 1
ATOM 1665 O O . CYS A 1 116 ? -8.269 5.413 60.383 1.00 59.26 132 CYS A O 1
ATOM 1673 N N . GLY A 1 117 ? -7.102 6.268 58.670 1.00 51.87 133 GLY A N 1
ATOM 1674 C CA . GLY A 1 117 ? -6.498 4.995 58.323 1.00 53.99 133 GLY A CA 1
ATOM 1675 C C . GLY A 1 117 ? -5.196 4.744 59.059 1.00 55.25 133 GLY A C 1
ATOM 1676 O O . GLY A 1 117 ? -5.122 4.896 60.281 1.00 58.88 133 GLY A O 1
ATOM 1680 N N . PRO B 1 11 ? -9.739 32.693 -1.956 1.00 60.70 27 PRO B N 1
ATOM 1681 C CA . PRO B 1 11 ? -9.523 33.921 -1.181 1.00 59.82 27 PRO B CA 1
ATOM 1682 C C . PRO B 1 11 ? -9.410 33.666 0.316 1.00 58.13 27 PRO B C 1
ATOM 1683 O O . PRO B 1 11 ? -10.380 33.250 0.948 1.00 61.43 27 PRO B O 1
ATOM 1694 N N . CYS B 1 12 ? -8.229 33.916 0.873 1.00 53.43 28 CYS B N 1
ATOM 1695 C CA . CYS B 1 12 ? -8.026 33.749 2.301 1.00 50.11 28 CYS B CA 1
ATOM 1696 C C . CYS B 1 12 ? -8.815 34.808 3.070 1.00 47.53 28 CYS B C 1
ATOM 1697 O O . CYS B 1 12 ? -9.354 35.762 2.502 1.00 50.48 28 CYS B O 1
ATOM 1704 N N . ALA B 1 13 ? -8.880 34.628 4.391 1.00 47.64 29 ALA B N 1
ATOM 1705 C CA . ALA B 1 13 ? -9.613 35.575 5.226 1.00 48.18 29 ALA B CA 1
ATOM 1706 C C . ALA B 1 13 ? -9.025 36.976 5.120 1.00 46.91 29 ALA B C 1
ATOM 1707 O O . ALA B 1 13 ? -9.763 37.968 5.126 1.00 46.69 29 ALA B O 1
ATOM 1714 N N . ALA B 1 14 ? -7.698 37.078 5.021 1.00 44.86 30 ALA B N 1
ATOM 1715 C CA . ALA B 1 14 ? -7.055 38.388 4.971 1.00 44.90 30 ALA B CA 1
ATOM 1716 C C . ALA B 1 14 ? -7.478 39.158 3.727 1.00 47.79 30 ALA B C 1
ATOM 1717 O O . ALA B 1 14 ? -7.919 40.310 3.815 1.00 47.12 30 ALA B O 1
ATOM 1724 N N . CYS B 1 15 ? -7.353 38.533 2.554 1.00 50.50 31 CYS B N 1
ATOM 1725 C CA . CYS B 1 15 ? -7.651 39.231 1.307 1.00 54.87 31 CYS B CA 1
ATOM 1726 C C . CYS B 1 15 ? -9.137 39.553 1.191 1.00 57.25 31 CYS B C 1
ATOM 1727 O O . CYS B 1 15 ? -9.506 40.625 0.699 1.00 57.40 31 CYS B O 1
ATOM 1734 N N . LYS B 1 16 ? -10.004 38.633 1.624 1.00 59.10 32 LYS B N 1
ATOM 1735 C CA . LYS B 1 16 ? -11.424 38.951 1.743 1.00 66.39 32 LYS B CA 1
ATOM 1736 C C . LYS B 1 16 ? -11.620 40.243 2.525 1.00 62.42 32 LYS B C 1
ATOM 1737 O O . LYS B 1 16 ? -12.299 41.169 2.068 1.00 62.72 32 LYS B O 1
ATOM 1756 N N . PHE B 1 17 ? -11.024 40.316 3.716 1.00 59.37 33 PHE B N 1
ATOM 1757 C CA . PHE B 1 17 ? -11.148 41.508 4.546 1.00 59.27 33 PHE B CA 1
ATOM 1758 C C . PHE B 1 17 ? -10.480 42.711 3.890 1.00 56.62 33 PHE B C 1
ATOM 1759 O O . PHE B 1 17 ? -10.978 43.838 3.991 1.00 57.13 33 PHE B O 1
ATOM 1776 N N . LEU B 1 18 ? -9.357 42.492 3.210 1.00 56.33 34 LEU B N 1
ATOM 1777 C CA . LEU B 1 18 ? -8.530 43.578 2.696 1.00 58.60 34 LEU B CA 1
ATOM 1778 C C . LEU B 1 18 ? -8.900 44.014 1.281 1.00 63.98 34 LEU B C 1
ATOM 1779 O O . LEU B 1 18 ? -8.254 44.922 0.748 1.00 66.73 34 LEU B O 1
ATOM 1795 N N . ARG B 1 19 ? -9.899 43.390 0.657 1.00 66.74 35 ARG B N 1
ATOM 1796 C CA . ARG B 1 19 ? -10.442 43.725 -0.657 1.00 73.57 35 ARG B CA 1
ATOM 1797 C C . ARG B 1 19 ? -9.568 43.233 -1.804 1.00 73.18 35 ARG B C 1
ATOM 1798 O O . ARG B 1 19 ? -10.035 43.216 -2.943 1.00 78.69 35 ARG B O 1
ATOM 1819 N N . ARG B 1 20 ? -8.328 42.831 -1.557 1.00 67.41 36 ARG B N 1
ATOM 1820 C CA . ARG B 1 20 ? -7.409 42.515 -2.638 1.00 69.47 36 ARG B CA 1
ATOM 1821 C C . ARG B 1 20 ? -7.624 41.091 -3.143 1.00 72.66 36 ARG B C 1
ATOM 1822 O O . ARG B 1 20 ? -8.209 40.239 -2.469 1.00 68.26 36 ARG B O 1
ATOM 1843 N N . LYS B 1 21 ? -7.142 40.845 -4.358 1.00 78.31 37 LYS B N 1
ATOM 1844 C CA . LYS B 1 21 ? -7.120 39.494 -4.899 1.00 76.07 37 LYS B CA 1
ATOM 1845 C C . LYS B 1 21 ? -6.116 38.646 -4.128 1.00 69.15 37 LYS B C 1
ATOM 1846 O O . LYS B 1 21 ? -5.012 39.097 -3.809 1.00 65.50 37 LYS B O 1
ATOM 1865 N N . CYS B 1 22 ? -6.506 37.412 -3.819 1.00 69.15 38 CYS B N 1
ATOM 1866 C CA . CYS B 1 22 ? -5.639 36.484 -3.095 1.00 67.05 38 CYS B CA 1
ATOM 1867 C C . CYS B 1 22 ? -4.813 35.718 -4.120 1.00 73.35 38 CYS B C 1
ATOM 1868 O O . CYS B 1 22 ? -5.308 34.795 -4.773 1.00 74.27 38 CYS B O 1
ATOM 1875 N N . LEU B 1 23 ? -3.550 36.100 -4.258 1.00 77.42 39 LEU B N 1
ATOM 1876 C CA . LEU B 1 23 ? -2.674 35.547 -5.278 1.00 83.04 39 LEU B CA 1
ATOM 1877 C C . LEU B 1 23 ? -1.967 34.300 -4.769 1.00 78.22 39 LEU B C 1
ATOM 1878 O O . LEU B 1 23 ? -1.836 34.096 -3.558 1.00 74.22 39 LEU B O 1
ATOM 1894 N N . PRO B 1 24 ? -1.499 33.433 -5.677 1.00 77.30 40 PRO B N 1
ATOM 1895 C CA .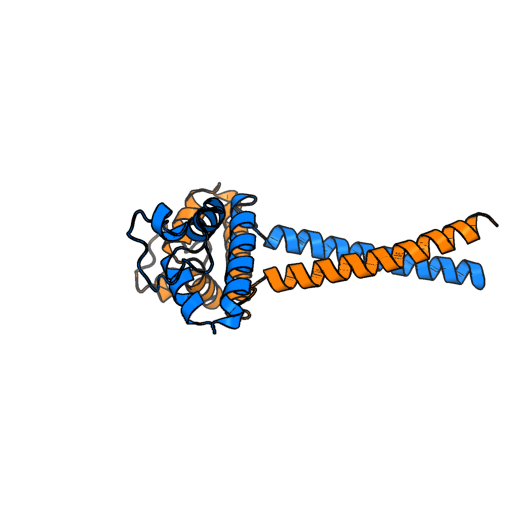 PRO B 1 24 ? -0.588 32.361 -5.258 1.00 73.83 40 PRO B CA 1
ATOM 1896 C C . PRO B 1 24 ? 0.604 32.924 -4.505 1.00 73.40 40 PRO B C 1
ATOM 1897 O O . PRO B 1 24 ? 1.339 33.766 -5.032 1.00 72.96 40 PRO B O 1
ATOM 1908 N N . GLY B 1 25 ? 0.803 32.474 -3.273 1.00 71.87 41 GLY B N 1
ATOM 1909 C CA . GLY B 1 25 ? 1.832 33.034 -2.429 1.00 72.55 41 GLY B CA 1
ATOM 1910 C C . GLY B 1 25 ? 1.396 34.212 -1.591 1.00 70.60 41 GLY B C 1
ATOM 1911 O O . GLY B 1 25 ? 2.255 34.889 -1.014 1.00 71.62 41 GLY B O 1
ATOM 1915 N N . CYS B 1 26 ? 0.095 34.495 -1.520 1.00 68.20 42 CYS B N 1
ATOM 1916 C CA . CYS B 1 26 ? -0.402 35.443 -0.533 1.00 61.84 42 CYS B CA 1
ATOM 1917 C C . CYS B 1 26 ? 0.163 35.084 0.832 1.00 58.31 42 CYS B C 1
ATOM 1918 O O . CYS B 1 26 ? 0.062 33.938 1.277 1.00 54.04 42 CYS B O 1
ATOM 1925 N N . VAL B 1 27 ? 0.770 36.071 1.493 1.00 62.86 43 VAL B N 1
ATOM 1926 C CA . VAL B 1 27 ? 1.533 35.794 2.704 1.00 66.04 43 VAL B CA 1
ATOM 1927 C C . VAL B 1 27 ? 0.656 35.472 3.904 1.00 57.66 43 VAL B C 1
ATOM 1928 O O . VAL B 1 27 ? 1.175 35.006 4.925 1.00 52.41 43 VAL B O 1
ATOM 1941 N N . PHE B 1 28 ? -0.655 35.699 3.814 1.00 57.93 44 PHE B N 1
ATOM 1942 C CA . PHE B 1 28 ? -1.571 35.347 4.892 1.00 52.01 44 PHE B CA 1
ATOM 1943 C C . PHE B 1 28 ? -2.301 34.035 4.654 1.00 49.01 44 PHE B C 1
ATOM 1944 O O . PHE B 1 28 ? -2.664 33.358 5.622 1.00 44.82 44 PHE B O 1
ATOM 1961 N N . ALA B 1 29 ? -2.521 33.664 3.395 1.00 51.94 45 ALA B N 1
ATOM 1962 C CA . ALA B 1 29 ? -3.335 32.493 3.081 1.00 51.21 45 ALA B CA 1
ATOM 1963 C C . ALA B 1 29 ? -2.928 31.237 3.838 1.00 49.12 45 ALA B C 1
ATOM 1964 O O . ALA B 1 29 ? -3.826 30.494 4.268 1.00 49.11 45 ALA B O 1
ATOM 1971 N N . PRO B 1 30 ? -1.643 30.931 4.034 1.00 49.30 46 PRO B N 1
ATOM 1972 C CA . PRO B 1 30 ? -1.297 29.708 4.776 1.00 47.69 46 PRO B CA 1
ATOM 1973 C C . PRO B 1 30 ? -1.830 29.689 6.195 1.00 45.46 46 PRO B C 1
ATOM 1974 O O . PRO B 1 30 ? -1.953 28.605 6.780 1.00 47.25 46 PRO B O 1
ATOM 1985 N N . TYR B 1 31 ? -2.165 30.849 6.763 1.00 45.60 47 TYR B N 1
ATOM 1986 C CA . TYR B 1 31 ? -2.466 30.954 8.182 1.00 41.05 47 TYR B CA 1
ATOM 1987 C C . TYR B 1 31 ? -3.807 31.600 8.494 1.00 39.25 47 TYR B C 1
ATOM 1988 O O . TYR B 1 31 ? -4.209 31.595 9.663 1.00 36.92 47 TYR B O 1
ATOM 2006 N N . PHE B 1 32 ? -4.514 32.141 7.503 1.00 40.00 48 PHE B N 1
ATOM 2007 C CA . PHE B 1 32 ? -5.791 32.822 7.717 1.00 38.56 48 PHE B CA 1
ATOM 2008 C C . PHE B 1 32 ? -6.808 32.276 6.723 1.00 44.66 48 PHE B C 1
ATOM 2009 O O . PHE B 1 32 ? -7.111 32.917 5.708 1.00 46.53 48 PHE B O 1
ATOM 2026 N N . PRO B 1 33 ? -7.364 31.091 6.993 1.00 45.17 49 PRO B N 1
ATOM 2027 C CA . PRO B 1 33 ? -8.325 30.515 6.056 1.00 48.75 49 PRO B CA 1
ATOM 2028 C C . PRO B 1 33 ? -9.632 31.279 6.079 1.00 47.46 49 PRO B C 1
ATOM 2029 O O . PRO B 1 33 ? -9.984 31.912 7.090 1.00 47.33 49 PRO B O 1
ATOM 2040 N N . PRO B 1 34 ? -10.402 31.245 4.987 1.00 46.90 50 PRO B N 1
ATOM 2041 C CA . PRO B 1 34 ? -11.636 32.045 4.937 1.00 48.45 50 PRO B CA 1
ATOM 2042 C C . PRO B 1 34 ? -12.672 31.645 5.970 1.00 49.83 50 PRO B C 1
ATOM 2043 O O . PRO B 1 34 ? -13.482 32.488 6.375 1.00 49.69 50 PRO B O 1
ATOM 2054 N N . GLU B 1 35 ? -12.672 30.389 6.417 1.00 53.03 51 GLU B N 1
ATOM 2055 C CA . GLU B 1 35 ? -13.699 29.901 7.331 1.00 58.19 51 GLU B CA 1
ATOM 2056 C C . GLU B 1 35 ? -13.499 30.391 8.757 1.00 54.83 51 GLU B C 1
ATOM 2057 O O . GLU B 1 35 ? -14.268 29.998 9.642 1.00 53.50 51 GLU B O 1
ATOM 2069 N N . GLU B 1 36 ? -12.496 31.229 9.002 1.00 55.82 52 GLU B N 1
ATOM 2070 C CA . GLU B 1 36 ? -12.225 31.778 10.330 1.00 52.28 52 GLU B CA 1
ATOM 2071 C C . GLU B 1 36 ? -12.080 33.292 10.229 1.00 46.10 52 GLU B C 1
ATOM 2072 O O . GLU B 1 36 ? -11.015 33.851 10.509 1.00 42.08 52 GLU B O 1
ATOM 2084 N N . PRO B 1 37 ? -13.148 33.993 9.830 1.00 45.87 53 PRO B N 1
ATOM 2085 C CA . PRO B 1 37 ? -13.030 35.452 9.664 1.00 44.29 53 PRO B CA 1
ATOM 2086 C C . PRO B 1 37 ? -12.614 36.156 10.940 1.00 47.96 53 PRO B C 1
ATOM 2087 O O . PRO B 1 37 ? -11.875 37.147 10.889 1.00 43.17 53 PRO B O 1
ATOM 2098 N N . GLN B 1 38 ? -13.079 35.667 12.091 1.00 56.41 54 GLN B N 1
ATOM 2099 C CA . GLN B 1 38 ? -12.748 36.306 13.359 1.00 59.92 54 GLN B CA 1
ATOM 2100 C C . GLN B 1 38 ? -11.242 36.343 13.582 1.00 54.29 54 GLN B C 1
ATOM 2101 O O . GLN B 1 38 ? -10.717 37.296 14.169 1.00 55.22 54 GLN B O 1
ATOM 2115 N N . LYS B 1 39 ? -10.530 35.312 13.121 1.00 49.08 55 LYS B N 1
ATOM 2116 C CA . LYS B 1 39 ? -9.101 35.221 13.400 1.00 41.65 55 LYS B CA 1
ATOM 2117 C C . LYS B 1 39 ? -8.353 36.416 12.821 1.00 38.47 55 LYS B C 1
ATOM 2118 O O . LYS B 1 39 ? -7.530 37.037 13.504 1.00 37.70 55 LYS B O 1
ATOM 2137 N N . PHE B 1 40 ? -8.629 36.762 11.563 1.00 38.53 56 PHE B N 1
ATOM 2138 C CA . PHE B 1 40 ? -7.905 37.871 10.952 1.00 37.74 56 PHE B CA 1
ATOM 2139 C C . PHE B 1 40 ? -8.404 39.219 11.456 1.00 34.48 56 PHE B C 1
ATOM 2140 O O . PHE B 1 40 ? -7.602 40.136 11.667 1.00 35.16 56 PHE B O 1
ATOM 2157 N N . ALA B 1 41 ? -9.719 39.368 11.640 1.00 37.06 57 ALA B N 1
ATOM 2158 C CA . ALA B 1 41 ? -10.261 40.645 12.092 1.00 36.88 57 ALA B CA 1
ATOM 2159 C C . ALA B 1 41 ? -9.632 41.066 13.414 1.00 35.16 57 ALA B C 1
ATOM 2160 O O . ALA B 1 41 ? -9.234 42.224 13.586 1.00 35.01 57 ALA B O 1
ATOM 2167 N N . ASN B 1 42 ? -9.536 40.135 14.363 1.00 34.70 58 ASN B N 1
ATOM 2168 C CA . ASN B 1 42 ? -8.951 40.458 15.661 1.00 32.94 58 ASN B CA 1
ATOM 2169 C C . ASN B 1 42 ? -7.484 40.843 15.519 1.00 32.22 58 ASN B C 1
ATOM 2170 O O . ASN B 1 42 ? -7.040 41.860 16.065 1.00 29.94 58 ASN B O 1
ATOM 2181 N N . VAL B 1 43 ? -6.716 40.040 14.783 1.00 29.37 59 VAL B N 1
ATOM 2182 C CA . VAL B 1 43 ? -5.284 40.294 14.652 1.00 30.30 59 VAL B CA 1
ATOM 2183 C C . VAL B 1 43 ? -5.040 41.640 13.982 1.00 31.35 59 VAL B C 1
ATOM 2184 O O . VAL B 1 43 ? -4.166 42.409 14.399 1.00 29.87 59 VAL B O 1
ATOM 2197 N N . HIS B 1 44 ? -5.803 41.946 12.930 1.00 35.88 60 HIS B N 1
ATOM 2198 C CA . HIS B 1 44 ? -5.637 43.225 12.247 1.00 34.32 60 HIS B CA 1
ATOM 2199 C C . HIS B 1 44 ? -5.950 44.388 13.181 1.00 34.63 60 HIS B C 1
ATOM 2200 O O . HIS B 1 44 ? -5.248 45.406 13.178 1.00 34.01 60 HIS B O 1
ATOM 2214 N N . LYS B 1 45 ? -6.998 44.250 13.993 1.00 31.36 61 LYS B N 1
ATOM 2215 C CA . LYS B 1 45 ? -7.400 45.331 14.888 1.00 33.94 61 LYS B CA 1
ATOM 2216 C C . LYS B 1 45 ? -6.361 45.573 15.977 1.00 31.01 61 LYS B C 1
ATOM 2217 O O . LYS B 1 45 ? -6.095 46.724 16.343 1.00 31.52 61 LYS B O 1
ATOM 2236 N N . VAL B 1 46 ? -5.762 44.509 16.502 1.00 28.52 62 VAL B N 1
ATOM 2237 C CA . VAL B 1 46 ? -4.869 44.620 17.653 1.00 28.56 62 VAL B CA 1
ATOM 2238 C C . VAL B 1 46 ? -3.436 44.894 17.224 1.00 27.60 62 VAL B C 1
ATOM 2239 O O . VAL B 1 46 ? -2.786 45.807 17.741 1.00 30.12 62 VAL B O 1
ATOM 2252 N N . PHE B 1 47 ? -2.917 44.103 16.287 1.00 27.01 63 PHE B N 1
ATOM 2253 C CA . PHE B 1 47 ? -1.527 44.215 15.867 1.00 27.79 63 PHE B CA 1
ATOM 2254 C C . PHE B 1 47 ? -1.355 44.964 14.555 1.00 31.20 63 PHE B C 1
ATOM 2255 O O . PHE B 1 47 ? -0.364 45.684 14.391 1.00 33.70 63 PHE B O 1
ATOM 2272 N N . GLY B 1 48 ? -2.293 44.823 13.625 1.00 34.84 64 GLY B N 1
ATOM 2273 C CA . GLY B 1 48 ? -2.180 45.469 12.332 1.00 37.64 64 GLY B CA 1
ATOM 2274 C C . GLY B 1 48 ? -1.596 44.539 11.291 1.00 37.73 64 GLY B C 1
ATOM 2275 O O . GLY B 1 48 ? -0.588 43.871 11.544 1.00 35.13 64 GLY B O 1
ATOM 2279 N N . ALA B 1 49 ? -2.219 44.490 10.111 1.00 39.28 65 ALA B N 1
ATOM 2280 C CA . ALA B 1 49 ? -1.776 43.566 9.073 1.00 39.52 65 ALA B CA 1
ATOM 2281 C C . ALA B 1 49 ? -0.302 43.765 8.745 1.00 43.48 65 ALA B C 1
ATOM 2282 O O . ALA B 1 49 ? 0.426 42.795 8.503 1.00 43.41 65 ALA B O 1
ATOM 2289 N N . SER B 1 50 ? 0.160 45.016 8.740 1.00 46.29 66 SER B N 1
ATOM 2290 C CA . SER B 1 50 ? 1.539 45.297 8.356 1.00 51.22 66 SER B CA 1
ATOM 2291 C C . SER B 1 50 ? 2.518 44.773 9.400 1.00 46.96 66 SER B C 1
ATOM 2292 O O . SER B 1 50 ? 3.536 44.159 9.056 1.00 46.85 66 SER B O 1
ATOM 2300 N N . ASN B 1 51 ? 2.233 45.010 10.684 1.00 44.11 67 ASN B N 1
ATOM 2301 C CA . ASN B 1 51 ? 3.090 44.470 11.735 1.00 45.01 67 ASN B CA 1
ATOM 2302 C C . ASN B 1 51 ? 3.148 42.950 11.664 1.00 40.18 67 ASN B C 1
ATOM 2303 O O . ASN B 1 51 ? 4.219 42.354 11.820 1.00 41.25 67 ASN B O 1
ATOM 2314 N N . VAL B 1 52 ? 2.009 42.307 11.410 1.00 36.80 68 VAL B N 1
ATOM 2315 C CA . VAL B 1 52 ? 1.967 40.847 11.388 1.00 39.23 68 VAL B CA 1
ATOM 2316 C C . VAL B 1 52 ? 2.840 40.306 10.263 1.00 38.02 68 VAL B C 1
ATOM 2317 O O . VAL B 1 52 ? 3.620 39.366 10.457 1.00 41.69 68 VAL B O 1
ATOM 2330 N N . THR B 1 53 ? 2.722 40.888 9.068 1.00 42.91 69 THR B N 1
ATOM 2331 C CA . THR B 1 53 ? 3.608 40.493 7.978 1.00 42.99 69 THR B CA 1
ATOM 2332 C C . THR B 1 53 ? 5.063 40.690 8.378 1.00 46.13 69 THR B C 1
ATOM 2333 O O . THR B 1 53 ? 5.911 39.823 8.136 1.00 44.60 69 THR B O 1
ATOM 2344 N N . LYS B 1 54 ? 5.361 41.830 8.999 1.00 43.72 70 LYS B N 1
ATOM 2345 C CA . LYS B 1 54 ? 6.714 42.119 9.456 1.00 49.58 70 LYS B CA 1
ATOM 2346 C C . LYS B 1 54 ? 7.185 41.088 10.476 1.00 44.60 70 LYS B C 1
ATOM 2347 O O . LYS B 1 54 ? 8.292 40.547 10.367 1.00 46.13 70 LYS B O 1
ATOM 2366 N N . LEU B 1 55 ? 6.350 40.797 11.476 1.00 46.66 71 LEU B N 1
ATOM 2367 C CA . LEU B 1 55 ? 6.757 39.879 12.536 1.00 47.52 71 LEU B CA 1
ATOM 2368 C C . LEU B 1 55 ? 6.871 38.444 12.034 1.00 45.61 71 LEU B C 1
ATOM 2369 O O . LEU B 1 55 ? 7.743 37.699 12.495 1.00 45.70 71 LEU B O 1
ATOM 2385 N N . LEU B 1 56 ? 6.012 38.036 11.097 1.00 43.68 72 LEU B N 1
ATOM 2386 C CA . LEU B 1 56 ? 6.106 36.683 10.557 1.00 46.03 72 LEU B CA 1
ATOM 2387 C C . LEU B 1 56 ? 7.353 36.516 9.698 1.00 46.08 72 LEU B C 1
ATOM 2388 O O . LEU B 1 56 ? 7.983 35.452 9.707 1.00 49.95 72 LEU B O 1
ATOM 2404 N N . ASN B 1 57 ? 7.725 37.554 8.945 1.00 47.75 73 ASN B N 1
ATOM 2405 C CA . ASN B 1 57 ? 8.934 37.482 8.131 1.00 50.29 73 ASN B CA 1
ATOM 2406 C C . ASN B 1 57 ? 10.179 37.309 8.990 1.00 50.94 73 ASN B C 1
ATOM 2407 O O . ASN B 1 57 ? 11.164 36.710 8.543 1.00 53.58 73 ASN B O 1
ATOM 2418 N N . GLU B 1 58 ? 10.159 37.824 10.220 1.00 49.13 74 GLU B N 1
ATOM 2419 C CA . GLU B 1 58 ? 11.316 37.730 11.102 1.00 53.15 74 GLU B CA 1
ATOM 2420 C C . GLU B 1 58 ? 11.524 36.327 11.658 1.00 47.38 74 GLU B C 1
ATOM 2421 O O . GLU B 1 58 ? 12.571 36.073 12.263 1.00 48.30 74 GLU B O 1
ATOM 2433 N N . LEU B 1 59 ? 10.565 35.411 11.463 1.00 44.48 75 LEU B N 1
ATOM 2434 C CA . LEU B 1 59 ? 10.607 34.105 12.100 1.00 43.77 75 LEU B CA 1
ATOM 2435 C C . LEU B 1 59 ? 10.998 33.009 11.114 1.00 45.56 75 LEU B C 1
ATOM 2436 O O . LEU B 1 59 ? 10.763 33.135 9.909 1.00 45.62 75 LEU B O 1
ATOM 2452 N N . PRO B 1 60 ? 11.592 31.921 11.597 1.00 48.73 76 PRO B N 1
ATOM 2453 C CA . PRO B 1 60 ? 11.724 30.720 10.771 1.00 51.27 76 PRO B CA 1
ATOM 2454 C C . PRO B 1 60 ? 10.369 30.280 10.248 1.00 47.66 76 PRO B C 1
ATOM 2455 O O . PRO B 1 60 ? 9.375 30.313 10.989 1.00 44.86 76 PRO B O 1
ATOM 2466 N N . PRO B 1 61 ? 10.278 29.873 8.980 1.00 52.70 77 PRO B N 1
ATOM 2467 C CA . PRO B 1 61 ? 8.976 29.437 8.447 1.00 49.94 77 PRO B CA 1
ATOM 2468 C C . PRO B 1 61 ? 8.264 28.388 9.291 1.00 48.60 77 PRO B C 1
ATOM 2469 O O . PRO B 1 61 ? 7.031 28.424 9.387 1.00 46.50 77 PRO B O 1
ATOM 2480 N N . HIS B 1 62 ? 8.994 27.453 9.905 1.00 48.81 78 HIS B N 1
ATOM 2481 C CA . HIS B 1 62 ? 8.340 26.375 10.640 1.00 49.24 78 HIS B CA 1
ATOM 2482 C C . HIS B 1 62 ? 7.724 26.838 11.955 1.00 43.78 78 HIS B C 1
ATOM 2483 O O . HIS B 1 62 ? 6.998 26.059 12.583 1.00 43.44 78 HIS B O 1
ATOM 2497 N N . GLN B 1 63 ? 7.985 28.073 12.385 1.00 42.95 79 GLN B N 1
ATOM 2498 C CA . GLN B 1 63 ? 7.395 28.616 13.603 1.00 40.81 79 GLN B CA 1
ATOM 2499 C C . GLN B 1 63 ? 6.211 29.538 13.338 1.00 37.82 79 GLN B C 1
ATOM 2500 O O . GLN B 1 63 ? 5.550 29.960 14.293 1.00 36.42 79 GLN B O 1
ATOM 2514 N N . ARG B 1 64 ? 5.923 29.853 12.073 1.00 38.03 80 ARG B N 1
ATOM 2515 C CA . ARG B 1 64 ? 4.927 30.876 11.774 1.00 34.64 80 ARG B CA 1
ATOM 2516 C C . ARG B 1 64 ? 3.511 30.417 12.105 1.00 35.16 80 ARG B C 1
ATOM 2517 O O . ARG B 1 64 ? 2.671 31.241 12.483 1.00 31.76 80 ARG B O 1
ATOM 2538 N N . GLU B 1 65 ? 3.223 29.121 11.976 1.00 34.77 81 GLU B N 1
ATOM 2539 C CA . GLU B 1 65 ? 1.887 28.635 12.312 1.00 35.23 81 GLU B CA 1
ATOM 2540 C C . GLU B 1 65 ? 1.594 28.838 13.794 1.00 32.63 81 GLU B C 1
ATOM 2541 O O . GLU B 1 65 ? 0.524 29.335 14.166 1.00 30.87 81 GLU B O 1
ATOM 2553 N N . ASP B 1 66 ? 2.536 28.455 14.659 1.00 33.92 82 ASP B N 1
ATOM 2554 C CA . ASP B 1 66 ? 2.348 28.659 16.091 1.00 30.84 82 ASP B CA 1
ATOM 2555 C C . ASP B 1 66 ? 2.347 30.142 16.442 1.00 29.68 82 ASP B C 1
ATOM 2556 O O . ASP B 1 66 ? 1.610 30.573 17.336 1.00 26.81 82 ASP B O 1
ATOM 2565 N N . ALA B 1 67 ? 3.165 30.938 15.752 1.00 29.18 83 ALA B N 1
ATOM 2566 C CA . ALA B 1 67 ? 3.170 32.377 15.997 1.00 29.85 83 ALA B CA 1
ATOM 2567 C C . ALA B 1 67 ? 1.807 32.988 15.697 1.00 27.50 83 ALA B C 1
ATOM 2568 O O . ALA B 1 67 ? 1.298 33.807 16.473 1.00 25.44 83 ALA B O 1
ATOM 2575 N N . VAL B 1 68 ? 1.199 32.603 14.574 1.00 30.96 84 VAL B N 1
ATOM 2576 C CA . VAL B 1 68 ? -0.118 33.126 14.222 1.00 30.21 84 VAL B CA 1
ATOM 2577 C C . VAL B 1 68 ? -1.153 32.698 15.254 1.00 29.33 84 VAL B C 1
ATOM 2578 O O . VAL B 1 68 ? -2.005 33.494 15.666 1.00 28.54 84 VAL B O 1
ATOM 2591 N N . SER B 1 69 ? -1.104 31.434 15.683 1.00 27.91 85 SER B N 1
ATOM 2592 C CA . SER B 1 69 ? -2.049 30.962 16.689 1.00 28.27 85 SER B CA 1
ATOM 2593 C C . SER B 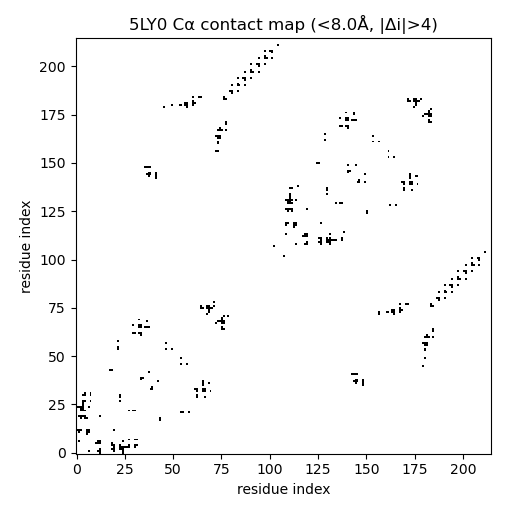1 69 ? -1.938 31.780 17.969 1.00 27.40 85 SER B C 1
ATOM 2594 O O . SER B 1 69 ? -2.954 32.133 18.580 1.00 27.29 85 SER B O 1
ATOM 2602 N N . SER B 1 70 ? -0.710 32.092 18.387 1.00 25.40 86 SER B N 1
ATOM 2603 C CA . SER B 1 70 ? -0.515 32.906 19.583 1.00 24.44 86 SER B CA 1
ATOM 2604 C C . SER B 1 70 ? -1.042 34.320 19.376 1.00 23.11 86 SER B C 1
ATOM 2605 O O . SER B 1 70 ? -1.737 34.866 20.240 1.00 22.70 86 SER B O 1
ATOM 2613 N N . LEU B 1 71 ? -0.718 34.931 18.233 1.00 22.87 87 LEU B N 1
ATOM 2614 C CA . LEU B 1 71 ? -1.242 36.260 17.933 1.00 23.61 87 LEU B CA 1
ATOM 2615 C C . LEU B 1 71 ? -2.765 36.265 17.944 1.00 24.88 87 LEU B C 1
ATOM 2616 O O . LEU B 1 71 ? -3.387 37.192 18.477 1.00 23.61 87 LEU B O 1
ATOM 2632 N N . ALA B 1 72 ? -3.384 35.238 17.357 1.00 24.69 88 ALA B N 1
ATOM 2633 C CA . ALA B 1 72 ? -4.840 35.176 17.319 1.00 26.90 88 ALA B CA 1
ATOM 2634 C C . ALA B 1 72 ? -5.417 35.070 18.723 1.00 27.39 88 ALA B C 1
ATOM 2635 O O . ALA B 1 72 ? -6.439 35.691 19.035 1.00 28.30 88 ALA B O 1
ATOM 2642 N N . TYR B 1 73 ? -4.773 34.283 19.585 1.00 26.96 89 TYR B N 1
ATOM 2643 C CA . TYR B 1 73 ? -5.221 34.168 20.968 1.00 25.83 89 TYR B CA 1
ATOM 2644 C C . TYR B 1 73 ? -5.100 35.503 21.694 1.00 24.47 89 TYR B C 1
ATOM 2645 O O . TYR B 1 73 ? -6.043 35.951 22.358 1.00 24.25 89 TYR B O 1
ATOM 2663 N N . GLU B 1 74 ? -3.938 36.154 21.582 1.00 22.76 90 GLU B N 1
ATOM 2664 C CA . GLU B 1 74 ? -3.746 37.450 22.224 1.00 23.85 90 GLU B CA 1
ATOM 2665 C C . GLU B 1 74 ? -4.736 38.480 21.698 1.00 24.35 90 GLU B C 1
ATOM 2666 O O . GLU B 1 74 ? -5.318 39.246 22.475 1.00 24.15 90 GLU B O 1
ATOM 2678 N N . ALA B 1 75 ? -4.931 38.520 20.378 1.00 25.12 91 ALA B N 1
ATOM 2679 C CA . ALA B 1 75 ? -5.820 39.514 19.788 1.00 26.89 91 ALA B CA 1
ATOM 2680 C C . ALA B 1 75 ? -7.253 39.323 20.270 1.00 27.68 91 ALA B C 1
ATOM 2681 O O . ALA B 1 75 ? -7.926 40.286 20.653 1.00 29.84 91 ALA B O 1
ATOM 2688 N N . GLU B 1 76 ? -7.738 38.079 20.253 1.00 28.99 92 GLU B N 1
ATOM 2689 C CA . GLU B 1 76 ? -9.094 37.809 20.718 1.00 32.88 92 GLU B CA 1
ATOM 2690 C C . GLU B 1 76 ? -9.271 38.243 22.167 1.00 31.00 92 GLU B C 1
ATOM 2691 O O . GLU B 1 76 ? -10.295 38.835 22.527 1.00 35.17 92 GLU B O 1
ATOM 2703 N N . ALA B 1 77 ? -8.279 37.959 23.014 1.00 29.46 93 ALA B N 1
ATOM 2704 C CA . ALA B 1 77 ? -8.348 38.387 24.406 1.00 28.59 93 ALA B CA 1
ATOM 2705 C C . ALA B 1 77 ? -8.369 39.907 24.511 1.00 28.79 93 ALA B C 1
ATOM 2706 O O . ALA B 1 77 ? -9.045 40.467 25.382 1.00 30.29 93 ALA B O 1
ATOM 2713 N N . ARG B 1 78 ? -7.642 40.593 23.624 1.00 27.50 94 ARG B N 1
ATOM 2714 C CA . ARG B 1 78 ? -7.657 42.053 23.622 1.00 29.51 94 ARG B CA 1
ATOM 2715 C C . ARG B 1 78 ? -9.020 42.594 23.217 1.00 32.30 94 ARG B C 1
ATOM 2716 O O . ARG B 1 78 ? -9.495 43.586 23.781 1.00 34.52 94 ARG B O 1
ATOM 2737 N N . VAL B 1 79 ? -9.657 41.966 22.229 1.00 32.85 95 VAL B N 1
ATOM 2738 C CA . VAL B 1 79 ? -10.960 42.437 21.774 1.00 35.05 95 VAL B CA 1
ATOM 2739 C C . VAL B 1 79 ? -11.992 42.295 22.885 1.00 34.99 95 VAL B C 1
ATOM 2740 O O . VAL B 1 79 ? -12.800 43.200 23.123 1.00 37.31 95 VAL B O 1
ATOM 2753 N N . LYS B 1 80 ? -11.970 41.167 23.596 1.00 35.86 96 LYS B N 1
ATOM 2754 C CA . LYS B 1 80 ? -12.955 40.912 24.640 1.00 44.97 96 LYS B CA 1
ATOM 2755 C C . LYS B 1 80 ? -12.601 41.573 25.968 1.00 37.40 96 LYS B C 1
ATOM 2756 O O . LYS B 1 80 ? -13.488 41.741 26.812 1.00 41.33 96 LYS B O 1
ATOM 2775 N N . ASP B 1 81 ? -11.340 41.948 26.172 1.00 35.96 97 ASP B N 1
ATOM 2776 C CA . ASP B 1 81 ? -10.914 42.684 27.365 1.00 34.82 97 ASP B CA 1
ATOM 2777 C C . ASP B 1 81 ? -9.929 43.754 26.922 1.00 32.68 97 ASP B C 1
ATOM 2778 O O . ASP B 1 81 ? -8.708 43.574 27.003 1.00 31.02 97 ASP B O 1
ATOM 2787 N N . PRO B 1 82 ? -10.429 44.895 26.441 1.00 33.68 98 PRO B N 1
ATOM 2788 C CA . PRO B 1 82 ? -9.521 45.912 25.885 1.00 33.95 98 PRO B CA 1
ATOM 2789 C C . PRO B 1 82 ? -8.492 46.433 26.873 1.00 33.37 98 PRO B C 1
ATOM 2790 O O . PRO B 1 82 ? -7.408 46.854 26.450 1.00 33.92 98 PRO B O 1
ATOM 2801 N N . VAL B 1 83 ? -8.784 46.415 28.173 1.00 31.86 99 VAL B N 1
ATOM 2802 C CA . VAL B 1 83 ? -7.849 46.972 29.146 1.00 32.42 99 VAL B CA 1
ATOM 2803 C C . VAL B 1 83 ? -6.674 46.028 29.371 1.00 32.44 99 VAL B C 1
ATOM 2804 O O . VAL B 1 83 ? -5.510 46.423 29.240 1.00 32.41 99 VAL B O 1
ATOM 2817 N N . TYR B 1 84 ? -6.956 44.770 29.717 1.00 30.52 100 TYR B N 1
ATOM 2818 C CA . TYR B 1 84 ? -5.919 43.849 30.160 1.00 31.23 100 TYR B CA 1
ATOM 2819 C C . TYR B 1 84 ? -5.552 42.785 29.139 1.00 28.11 100 TYR B C 1
ATOM 2820 O O . TYR B 1 84 ? -4.462 42.214 29.240 1.00 29.02 100 TYR B O 1
ATOM 2838 N N . GLY B 1 85 ? -6.411 42.513 28.163 1.00 29.38 101 GLY B N 1
ATOM 2839 C CA . GLY B 1 85 ? -6.115 41.429 27.255 1.00 29.15 101 GLY B CA 1
ATOM 2840 C C . GLY B 1 85 ? -5.861 40.154 28.030 1.00 30.13 101 GLY B C 1
ATOM 2841 O O . GLY B 1 85 ? -6.444 39.910 29.092 1.00 30.06 101 GLY B O 1
ATOM 2845 N N . CYS B 1 86 ? -4.958 39.330 27.511 1.00 30.57 102 CYS B N 1
ATOM 2846 C CA . CYS B 1 86 ? -4.651 38.073 28.181 1.00 33.63 102 CYS B CA 1
ATOM 2847 C C . CYS B 1 86 ? -3.734 38.256 29.385 1.00 31.03 102 CYS B C 1
ATOM 2848 O O . CYS B 1 86 ? -3.456 37.277 30.084 1.00 32.35 102 CYS B O 1
ATOM 2856 N N . VAL B 1 87 ? -3.258 39.477 29.650 1.00 31.44 103 VAL B N 1
ATOM 2857 C CA . VAL B 1 87 ? -2.567 39.737 30.911 1.00 30.82 103 VAL B CA 1
ATOM 2858 C C . VAL B 1 87 ? -3.515 39.502 32.077 1.00 31.06 103 VAL B C 1
ATOM 2859 O O . VAL B 1 87 ? -3.087 39.115 33.172 1.00 31.39 103 VAL B O 1
ATOM 2872 N N . GLY B 1 88 ? -4.812 39.732 31.868 1.00 30.80 104 GLY B N 1
ATOM 2873 C CA . GLY B 1 88 ? -5.783 39.426 32.906 1.00 30.65 104 GLY B CA 1
ATOM 2874 C C . GLY B 1 88 ? -5.747 37.965 33.312 1.00 29.34 104 GLY B C 1
ATOM 2875 O O . GLY B 1 88 ? -5.763 37.634 34.500 1.00 31.06 104 GLY B O 1
ATOM 2879 N N . ALA B 1 89 ? -5.698 37.068 32.325 1.00 28.14 105 ALA B N 1
ATOM 2880 C CA . ALA B 1 89 ? -5.592 35.644 32.623 1.00 28.46 105 ALA B CA 1
ATOM 2881 C C . ALA B 1 89 ? -4.324 35.342 33.410 1.00 27.91 105 ALA B C 1
ATOM 2882 O O . ALA B 1 89 ? -4.349 34.562 34.370 1.00 28.43 105 ALA B O 1
ATOM 2889 N N . ILE B 1 90 ? -3.203 35.953 33.019 1.00 30.03 106 ILE B N 1
ATOM 2890 C CA . ILE B 1 90 ? -1.944 35.718 33.719 1.00 29.86 106 ILE B CA 1
ATOM 2891 C C . ILE B 1 90 ? -2.058 36.152 35.175 1.00 28.95 106 ILE B C 1
ATOM 2892 O O . ILE B 1 90 ? -1.615 35.442 36.086 1.00 29.40 106 ILE B O 1
ATOM 2908 N N . SER B 1 91 ? -2.657 37.321 35.420 1.00 29.44 107 SER B N 1
ATOM 2909 C CA . SER B 1 91 ? -2.850 37.782 36.792 1.00 32.16 107 SER B CA 1
ATOM 2910 C C . SER B 1 91 ? -3.707 36.805 37.585 1.00 28.50 107 SER B C 1
ATOM 2911 O O . SER B 1 91 ? -3.383 36.473 38.733 1.00 29.91 107 SER B O 1
ATOM 2919 N N . VAL B 1 92 ? -4.806 36.334 36.992 1.00 26.94 108 VAL B N 1
ATOM 2920 C CA . VAL B 1 92 ? -5.688 35.394 37.679 1.00 30.62 108 VAL B CA 1
ATOM 2921 C C . VAL B 1 92 ? -4.934 34.114 38.019 1.00 28.04 108 VAL B C 1
ATOM 2922 O O . VAL B 1 92 ? -5.033 33.587 39.134 1.00 30.66 108 VAL B O 1
ATOM 2935 N N . LEU B 1 93 ? -4.172 33.590 37.058 1.00 28.97 109 LEU B N 1
ATOM 2936 C CA . LEU B 1 93 ? -3.464 32.334 37.280 1.00 26.99 109 LEU B CA 1
ATOM 2937 C C . LEU B 1 93 ? -2.364 32.496 38.321 1.00 27.68 109 LEU B C 1
ATOM 2938 O O . LEU B 1 93 ? -2.152 31.605 39.151 1.00 27.63 109 LEU B O 1
ATOM 2954 N N . GLN B 1 94 ? -1.658 33.628 38.301 1.00 28.75 110 GLN B N 1
ATOM 2955 C CA . GLN B 1 94 ? -0.607 33.857 39.288 1.00 31.57 110 GLN B CA 1
ATOM 2956 C C . GLN B 1 94 ? -1.178 33.908 40.701 1.00 30.66 110 GLN B C 1
ATOM 2957 O O . GLN B 1 94 ? -0.575 33.377 41.641 1.00 30.62 110 GLN B O 1
ATOM 2971 N N . ARG B 1 95 ? -2.339 34.544 40.873 1.00 32.18 111 ARG B N 1
ATOM 2972 C CA . ARG B 1 95 ? -2.981 34.562 42.184 1.00 35.75 111 ARG B CA 1
ATOM 2973 C C . ARG B 1 95 ? -3.302 33.151 42.656 1.00 33.15 111 ARG B C 1
ATOM 2974 O O . ARG B 1 95 ? -3.119 32.823 43.834 1.00 32.76 111 ARG B O 1
ATOM 2995 N N . GLN B 1 96 ? -3.780 32.299 41.747 1.00 33.31 112 GLN B N 1
ATOM 2996 C CA . GLN B 1 96 ? -4.179 30.951 42.132 1.00 34.89 112 GLN B CA 1
ATOM 2997 C C . GLN B 1 96 ? -2.969 30.092 42.473 1.00 31.37 112 GLN B C 1
ATOM 2998 O O . GLN B 1 96 ? -3.031 29.257 43.384 1.00 29.47 112 GLN B O 1
ATOM 3012 N N . VAL B 1 97 ? -1.862 30.270 41.749 1.00 30.23 113 VAL B N 1
ATOM 3013 C CA . VAL B 1 97 ? -0.618 29.603 42.125 1.00 30.77 113 VAL B CA 1
ATOM 3014 C C . VAL B 1 97 ? -0.238 29.979 43.551 1.00 31.93 113 VAL B C 1
ATOM 3015 O O . VAL B 1 97 ? 0.104 29.120 44.373 1.00 31.07 113 VAL B O 1
ATOM 3028 N N . HIS B 1 98 ? -0.294 31.275 43.863 1.00 33.77 114 HIS B N 1
ATOM 3029 C CA . HIS B 1 98 ? 0.087 31.735 45.194 1.00 39.79 114 HIS B CA 1
ATOM 3030 C C . HIS B 1 98 ? -0.809 31.120 46.261 1.00 34.06 114 HIS B C 1
ATOM 3031 O O . HIS B 1 98 ? -0.324 30.623 47.284 1.00 34.63 114 HIS B O 1
ATOM 3045 N N . ARG B 1 99 ? -2.124 31.147 46.041 1.00 34.17 115 ARG B N 1
ATOM 3046 C CA . ARG B 1 99 ? -3.049 30.563 47.007 1.00 36.70 115 ARG B CA 1
ATOM 3047 C C . ARG B 1 99 ? -2.759 29.081 47.210 1.00 35.27 115 ARG B C 1
ATOM 3048 O O . ARG B 1 99 ? -2.697 28.597 48.346 1.00 36.16 115 ARG B O 1
ATOM 3069 N N . LEU B 1 100 ? -2.583 28.341 46.115 1.00 33.11 116 LEU B N 1
ATOM 3070 C CA . LEU B 1 100 ? -2.358 26.904 46.227 1.00 31.98 116 LEU B CA 1
ATOM 3071 C C . LEU B 1 100 ? -1.030 26.603 46.907 1.00 32.42 116 LEU B C 1
ATOM 3072 O O . LEU B 1 100 ? -0.936 25.665 47.707 1.00 32.32 116 LEU B O 1
ATOM 3088 N N . GLN B 1 101 ? 0.010 27.379 46.601 1.00 34.00 117 GLN B N 1
ATOM 3089 C CA . GLN B 1 101 ? 1.304 27.134 47.229 1.00 38.08 117 GLN B CA 1
ATOM 3090 C C . GLN B 1 101 ? 1.239 27.402 48.726 1.00 36.31 117 GLN B C 1
ATOM 3091 O O . GLN B 1 101 ? 1.874 26.697 49.517 1.00 37.71 117 GLN B O 1
ATOM 3105 N N . LYS B 1 102 ? 0.472 28.414 49.132 1.00 36.49 118 LYS B N 1
ATOM 3106 C CA . LYS B 1 102 ? 0.262 28.665 50.553 1.00 37.87 118 LYS B CA 1
ATOM 3107 C C . LYS B 1 102 ? -0.436 27.482 51.211 1.00 35.64 118 LYS B C 1
ATOM 3108 O O . LYS B 1 102 ? -0.031 27.018 52.284 1.00 37.72 118 LYS B O 1
ATOM 3127 N N . GLU B 1 103 ? -1.493 26.978 50.573 1.00 37.12 119 GLU B N 1
ATOM 3128 C CA . GLU B 1 103 ? -2.218 25.834 51.114 1.00 41.05 119 GLU B CA 1
ATOM 3129 C C . GLU B 1 103 ? -1.325 24.601 51.182 1.00 34.32 119 GLU B C 1
ATOM 3130 O O . GLU B 1 103 ? -1.391 23.829 52.146 1.00 35.36 119 GLU B O 1
ATOM 3142 N N . LEU B 1 104 ? -0.477 24.403 50.170 1.00 33.10 120 LEU B N 1
ATOM 3143 C CA . LEU B 1 104 ? 0.417 23.249 50.169 1.00 32.12 120 LEU B CA 1
ATOM 3144 C C . LEU B 1 104 ? 1.457 23.353 51.274 1.00 33.64 120 LEU B C 1
ATOM 3145 O O . LEU B 1 104 ? 1.835 22.339 51.872 1.00 34.67 120 LEU B O 1
ATOM 3161 N N . ASP B 1 105 ? 1.946 24.564 51.548 1.00 35.99 121 ASP B N 1
ATOM 3162 C CA . ASP B 1 105 ? 2.873 24.747 52.658 1.00 37.85 121 ASP B CA 1
ATOM 3163 C C . ASP B 1 105 ? 2.284 24.177 53.939 1.00 35.20 121 ASP B C 1
ATOM 3164 O O . ASP B 1 105 ? 2.894 23.328 54.595 1.00 36.31 121 ASP B O 1
ATOM 3173 N N . ALA B 1 106 ? 1.075 24.616 54.296 1.00 36.57 122 ALA B N 1
ATOM 3174 C CA . ALA B 1 106 ? 0.440 24.127 55.515 1.00 37.83 122 ALA B CA 1
ATOM 3175 C C . ALA B 1 106 ? 0.292 22.611 55.490 1.00 36.76 122 ALA B C 1
ATOM 3176 O O . ALA B 1 106 ? 0.554 21.936 56.492 1.00 37.81 122 ALA B O 1
ATOM 3183 N N . ALA B 1 107 ? -0.119 22.057 54.349 1.00 34.08 123 ALA B N 1
ATOM 3184 C CA . ALA B 1 107 ? -0.339 20.617 54.263 1.00 33.83 123 ALA B CA 1
ATOM 3185 C C . ALA B 1 107 ? 0.963 19.843 54.436 1.00 31.44 123 ALA B C 1
ATOM 3186 O O . ALA B 1 107 ? 1.001 18.832 55.147 1.00 31.78 123 ALA B O 1
ATOM 3193 N N . HIS B 1 108 ? 2.042 20.302 53.797 1.00 30.87 124 HIS B N 1
ATOM 3194 C CA . HIS B 1 108 ? 3.308 19.578 53.875 1.00 30.17 124 HIS B CA 1
ATOM 3195 C C . HIS B 1 108 ? 3.858 19.569 55.297 1.00 31.14 124 HIS B C 1
ATOM 3196 O O . HIS B 1 108 ? 4.396 18.552 55.753 1.00 29.03 124 HIS B O 1
AT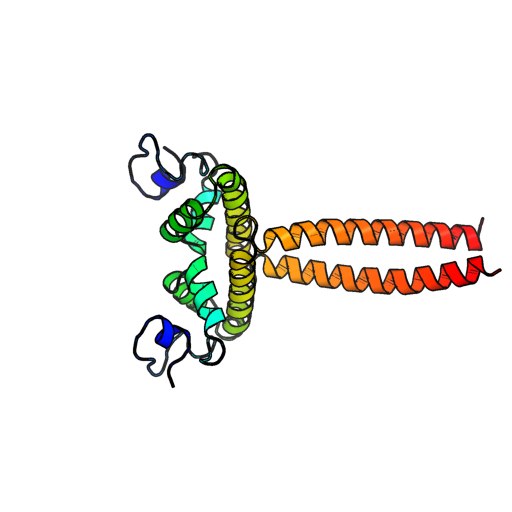OM 3210 N N . THR B 1 109 ? 3.739 20.688 56.013 1.00 32.47 125 THR B N 1
ATOM 3211 C CA . THR B 1 109 ? 4.218 20.723 57.392 1.00 35.05 125 THR B CA 1
ATOM 3212 C C . THR B 1 109 ? 3.377 19.814 58.278 1.00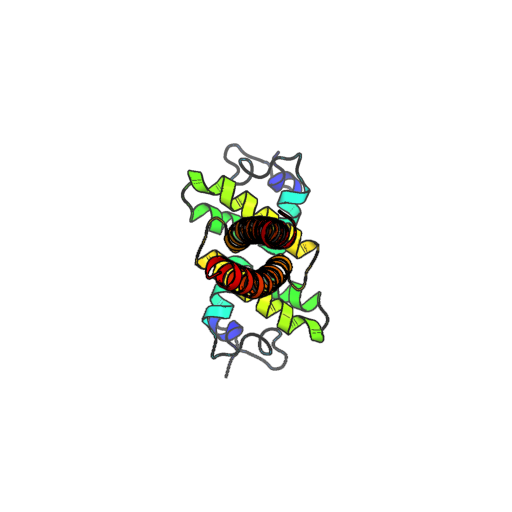 34.97 125 THR B C 1
ATOM 3213 O O . THR B 1 109 ? 3.911 19.112 59.146 1.00 34.53 125 THR B O 1
ATOM 3224 N N . GLU B 1 110 ? 2.059 19.815 58.074 1.00 36.40 126 GLU B N 1
ATOM 3225 C CA . GLU B 1 110 ? 1.189 18.897 58.802 1.00 37.62 126 GLU B CA 1
ATOM 3226 C C . GLU B 1 110 ? 1.600 17.452 58.550 1.00 35.63 126 GLU B C 1
ATOM 3227 O O . GLU B 1 110 ? 1.702 16.647 59.484 1.00 34.42 126 GLU B O 1
ATOM 3239 N N . LEU B 1 111 ? 1.846 17.109 57.284 1.00 31.86 127 LEU B N 1
ATOM 3240 C CA . LEU B 1 111 ? 2.254 15.752 56.941 1.00 31.21 127 LEU B CA 1
ATOM 3241 C C . LEU B 1 111 ? 3.602 15.407 57.555 1.00 29.33 127 LEU B C 1
ATOM 3242 O O . LEU B 1 111 ? 3.811 14.280 58.019 1.00 29.17 127 LEU B O 1
ATOM 3258 N N . LEU B 1 112 ? 4.534 16.359 57.556 1.00 29.60 128 LEU B N 1
ATOM 3259 C CA . LEU B 1 112 ? 5.841 16.096 58.143 1.00 29.12 128 LEU B CA 1
ATOM 3260 C C . LEU B 1 112 ? 5.719 15.801 59.632 1.00 31.63 128 LEU B C 1
ATOM 3261 O O . LEU B 1 112 ? 6.417 14.927 60.159 1.00 31.56 128 LEU B O 1
ATOM 3277 N N . ARG B 1 113 ? 4.826 16.512 60.324 1.00 33.20 129 ARG B N 1
ATOM 3278 C CA . ARG B 1 113 ? 4.613 16.247 61.743 1.00 34.81 129 ARG B CA 1
ATOM 3279 C C . ARG B 1 113 ? 4.058 14.844 61.961 1.00 34.77 129 ARG B C 1
ATOM 3280 O O . ARG B 1 113 ? 4.473 14.140 62.889 1.00 34.43 129 ARG B O 1
ATOM 3301 N N . TYR B 1 114 ? 3.119 14.418 61.113 1.00 33.52 130 TYR B N 1
ATOM 3302 C CA . TYR B 1 114 ? 2.605 13.054 61.203 1.00 33.39 130 TYR B CA 1
ATOM 3303 C C . TYR B 1 114 ? 3.704 12.035 60.932 1.00 31.08 130 TYR B C 1
ATOM 3304 O O . TYR B 1 114 ? 3.799 11.016 61.626 1.00 31.49 130 TYR B O 1
ATOM 3322 N N . ALA B 1 115 ? 4.540 12.290 59.924 1.00 30.79 131 ALA B N 1
ATOM 3323 C CA . ALA B 1 115 ? 5.596 11.345 59.577 1.00 29.32 131 ALA B CA 1
ATOM 3324 C C . ALA B 1 115 ? 6.578 11.155 60.726 1.00 28.41 131 ALA B C 1
ATOM 3325 O O . ALA B 1 115 ? 7.183 10.086 60.854 1.00 30.20 131 ALA B O 1
ATOM 3332 N N . CYS B 1 116 ? 6.750 12.172 61.571 1.00 32.00 132 CYS B N 1
ATOM 3333 C CA . CYS B 1 116 ? 7.661 12.084 62.705 1.00 39.19 132 CYS B CA 1
ATOM 3334 C C . CYS B 1 116 ? 7.030 11.416 63.925 1.00 40.40 132 CYS B C 1
ATOM 3335 O O . CYS B 1 116 ? 7.591 11.516 65.019 1.00 45.01 132 CYS B O 1
ATOM 3343 N N . GLY B 1 117 ? 5.891 10.748 63.765 1.00 42.65 133 GLY B N 1
ATOM 3344 C CA . GLY B 1 117 ? 5.274 10.009 64.847 1.00 44.57 133 GLY B CA 1
ATOM 3345 C C . GLY B 1 117 ? 3.994 10.620 65.356 1.00 48.45 133 GLY B C 1
ATOM 3346 O O . GLY B 1 117 ? 3.527 10.293 66.455 1.00 50.60 133 GLY B O 1
#

B-factor: mean 46.11, std 17.54, range [20.78, 128.18]

Solvent-accessible surface area: 12659 Å² total; per-residue (Å²): 130,60,5,4,0,1,143,96,56,225,118,163,32,110,137,76,22,60,2,40,94,34,0,40,58,142,79,72,128,48,1,27,23,0,58,79,0,6,14,18,94,46,2,42,114,27,3,78,89,14,52,93,149,58,54,119,59,0,3,66,5,2,15,91,0,0,74,15,9,65,151,50,69,13,94,5,1,21,19,32,22,48,90,23,118,152,64,17,110,145,8,63,124,67,4,74,61,7,75,80,61,30,118,118,91,72,106,85,110,6,5,0,1,117,107,56,223,104,165,43,120,140,73,12,77,7,40,94,43,1,36,51,131,59,88,96,41,3,38,22,1,59,109,14,2,14,15,95,26,2,43,123,15,10,108,104,18,59,93,151,58,56,120,60,1,2,63,5,3,15,96,0,0,72,24,8,56,155,53,47,15,91,5,3,20,19,37,6,40,88,33,105,171,60,32,112,117,0,75,127,72,2,67,64,5,78,89,64,28,120,162,85,69,107,104

Secondary structure (DSSP, 8-state):
---HHHHHHT----TT-SSTTTS-TT-HHHHHHHHHHT-HHHHHHHHHHS-HHHHHHHHHHHHHHHHHHHH-TTTTHHHHHHHHHHHHHHHHHHHHHHHHHHHHHHT-/--HHHHHH-S---TT-SSTTT--TT-HHHHHHHHHHT-HHHHHHHHHTS-GGGHHHHHHHHHHHHHHHHH-TTTTTHHHHHHHHHHHHHHHHHHHHHHHHHHHHHT-

Radius of gyration: 22.52 Å; Cα contacts (8 Å, |Δi|>4): 242; chains: 2; bounding box: 27×65×70 Å

Nearest PDB structures (foldseek):
  5ly0-assembly1_B  TM=1.009E+00  e=1.052E-17  Triticum turgidum
  5ly0-assembly1_B  TM=9.659E-01  e=2.891E-16  Triticum turgidum